Protein AF-A0A9P7F4T4-F1 (afdb_monomer)

Nearest PDB structures (foldseek):
  6lgq-assembly1_C  TM=7.070E-01  e=7.984E+00  Escherichia coli

Foldseek 3Di:
DVQLVCVLVVRHDAADLVRGDDDLVDACPRPNNVSSLVSVLVVVVVC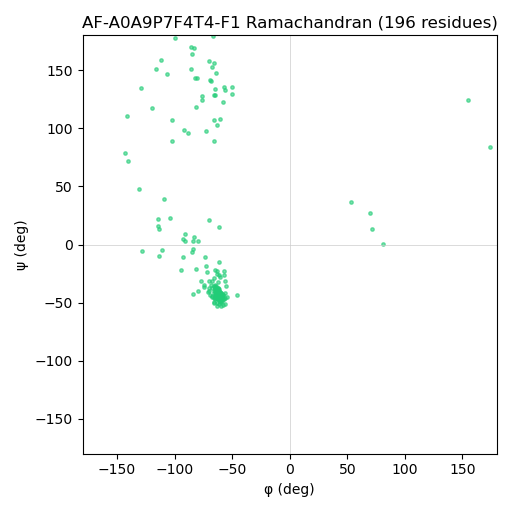CVVVVPDDDDSVVSSVVVNVVSVLVSVVVVLLAWDQDPVRDTDDNVNSVVVVVVVLVVVVVVVVVVLVVQLVVLVVVLVVCVVVVDPCNVVSVVSNVCSVVCVPPPDDPRDDPDDPDPDDDDDPPCDVVCVVVVVVVVVVVVVVVVVVVPD

Secondary structure (DSSP, 8-state):
-HHHHHHHTT-S----SSS----SSS-TTSHHHHHHHHHHHHHHHHHHHHTTPPP--HHHHHHHHHHHHHHHHHHHHHTSPPBPTTS-B--HHHHHHHHHHHHHHHHHHHHHHHHHHHHHHHHHHHHHHHHT-TTHHHHHHHHHHHHHHHHH---TT--S---SSS--------GGGTTHHHHHHHHHHHHHHHTT--

Solvent-accessible surface area (backbone atoms only — not comparable to full-atom values): 11969 Å² total; per-residue (Å²): 108,71,56,59,54,33,30,79,68,76,75,38,68,77,78,45,91,90,69,66,74,81,60,65,90,57,57,72,81,36,73,68,36,40,53,46,50,53,51,50,48,50,52,51,53,52,48,32,64,75,69,66,46,84,88,70,59,70,65,61,52,46,51,52,51,52,51,52,48,53,51,52,36,51,55,52,57,71,67,46,65,50,77,45,98,87,74,48,66,49,49,74,64,56,41,48,52,51,52,50,51,53,51,52,50,51,53,50,51,52,51,52,52,51,53,49,52,51,50,51,35,50,53,54,37,53,52,26,66,75,70,68,46,86,62,41,65,60,37,53,50,52,37,51,50,50,60,61,39,67,76,80,57,74,76,92,81,82,85,91,81,78,91,61,102,63,92,73,88,74,82,77,79,41,83,94,50,68,56,50,68,59,57,49,49,52,53,50,52,53,52,59,56,58,60,71,77,112

Mean predicted aligned error: 14.42 Å

Radius of gyration: 24.42 Å; Cα contacts (8 Å, |Δi|>4): 101; chains: 1; bounding box: 54×56×64 Å

Sequence (198 aa):
RKAILSFTHGTGPGPDPLAMQWDMATTHRSEWNQKVIDLLCTQYTTLQAINQWSRRSPQSIKDDIIMKFSQCRRCWRKAQPLSLSDGTCETMQQVGDRLVDQMNERLRLARVITRRATVITLTLLSDRNATGKDDKAVWAYLQSIVENLGKDGMSSDESEHEDGDLQVFHQKSMPWRADFSHEMQIIDQQRLTGASIF

Organism: NCBI:txid1912936

pLDDT: mean 78.09, std 17.03, range [36.75, 95.31]

Structure (mmCIF, N/CA/C/O backbone):
data_AF-A0A9P7F4T4-F1
#
_entry.id   AF-A0A9P7F4T4-F1
#
loop_
_atom_site.group_PDB
_atom_site.id
_atom_site.type_symbol
_atom_site.label_atom_id
_atom_site.label_alt_id
_atom_site.label_comp_id
_atom_site.label_asym_id
_atom_site.label_entity_id
_atom_site.label_seq_id
_atom_site.pdbx_PDB_ins_code
_atom_site.Cartn_x
_atom_site.Cartn_y
_atom_site.Cartn_z
_atom_site.occupancy
_atom_site.B_iso_or_equiv
_atom_site.auth_seq_id
_atom_site.auth_comp_id
_atom_site.auth_asym_id
_atom_site.auth_atom_id
_atom_site.pdbx_PDB_model_num
ATOM 1 N N . ARG A 1 1 ? 10.130 -3.698 -18.355 1.00 66.94 1 ARG A N 1
ATOM 2 C CA . ARG A 1 1 ? 10.854 -4.982 -18.107 1.00 66.94 1 ARG A CA 1
ATOM 3 C C . ARG A 1 1 ? 12.195 -5.094 -18.841 1.00 66.94 1 ARG A C 1
ATOM 5 O O . ARG A 1 1 ? 13.158 -5.461 -18.190 1.00 66.94 1 ARG A O 1
ATOM 12 N N . LYS A 1 2 ? 12.300 -4.759 -20.141 1.00 73.44 2 LYS A N 1
ATOM 13 C CA . LYS A 1 2 ? 13.581 -4.805 -20.886 1.00 73.44 2 LYS A CA 1
ATOM 14 C C . LYS A 1 2 ? 14.700 -3.989 -20.213 1.00 73.44 2 LYS A C 1
ATOM 16 O O . LYS A 1 2 ? 15.779 -4.526 -20.025 1.00 73.44 2 LYS A O 1
ATOM 21 N N . ALA A 1 3 ? 14.394 -2.764 -19.768 1.00 75.94 3 ALA A N 1
ATOM 22 C CA . ALA A 1 3 ? 15.330 -1.897 -19.041 1.00 75.94 3 ALA A CA 1
ATOM 23 C C . ALA A 1 3 ? 15.817 -2.507 -17.709 1.00 75.94 3 ALA A C 1
ATOM 25 O O . ALA A 1 3 ? 17.019 -2.554 -17.462 1.00 75.94 3 ALA A O 1
ATOM 26 N N . ILE A 1 4 ? 14.890 -3.052 -16.906 1.00 81.56 4 ILE A N 1
ATOM 27 C CA . ILE A 1 4 ? 15.191 -3.756 -15.645 1.00 81.56 4 ILE A CA 1
ATOM 28 C C . ILE A 1 4 ? 16.167 -4.909 -15.898 1.00 81.56 4 ILE A C 1
ATOM 30 O O . ILE A 1 4 ? 17.207 -4.976 -15.256 1.00 81.56 4 ILE A O 1
ATOM 34 N N . LEU A 1 5 ? 15.859 -5.774 -16.873 1.00 78.50 5 LEU A N 1
ATOM 35 C CA . LEU A 1 5 ? 16.688 -6.936 -17.202 1.00 78.50 5 LEU A CA 1
ATOM 36 C C . LEU A 1 5 ? 18.083 -6.525 -17.693 1.00 78.50 5 LEU A C 1
ATOM 38 O O . LEU A 1 5 ? 19.081 -7.071 -17.233 1.00 78.50 5 LEU A O 1
ATOM 42 N N . SER A 1 6 ? 18.177 -5.535 -18.587 1.00 77.00 6 SER A N 1
ATOM 43 C CA . SER A 1 6 ? 19.478 -5.042 -19.056 1.00 77.00 6 SER A CA 1
ATOM 44 C C . SER A 1 6 ? 20.320 -4.457 -17.920 1.00 77.00 6 SER A C 1
ATOM 46 O O . SER A 1 6 ? 21.520 -4.714 -17.854 1.00 77.00 6 SER A O 1
ATOM 48 N N . PHE A 1 7 ? 19.700 -3.723 -16.991 1.00 82.00 7 PHE A N 1
ATOM 49 C CA . PHE A 1 7 ? 20.394 -3.157 -15.836 1.00 82.00 7 PHE A CA 1
ATOM 50 C C . PHE A 1 7 ? 20.903 -4.244 -14.885 1.00 82.00 7 PHE A C 1
ATOM 52 O O . PHE A 1 7 ? 22.070 -4.222 -14.517 1.00 82.00 7 PHE A O 1
ATOM 59 N N . THR A 1 8 ? 20.074 -5.240 -14.550 1.00 76.81 8 THR A N 1
ATOM 60 C CA . THR A 1 8 ? 20.483 -6.353 -13.671 1.00 76.81 8 THR A CA 1
ATOM 61 C C . THR A 1 8 ? 21.611 -7.205 -14.255 1.00 76.81 8 THR A C 1
ATOM 63 O O . THR A 1 8 ? 22.335 -7.856 -13.514 1.00 76.81 8 THR A O 1
ATOM 66 N N . HIS A 1 9 ? 21.780 -7.200 -15.579 1.00 79.75 9 HIS A N 1
ATOM 67 C CA . HIS A 1 9 ? 22.908 -7.846 -16.255 1.00 79.75 9 HIS A CA 1
ATOM 68 C C . HIS A 1 9 ? 24.113 -6.908 -16.454 1.00 79.75 9 HIS A C 1
ATOM 70 O O . HIS A 1 9 ? 25.036 -7.258 -17.182 1.00 79.75 9 HIS A O 1
ATOM 76 N N . GLY A 1 10 ? 24.109 -5.714 -15.851 1.00 74.44 10 GLY A N 1
ATOM 77 C CA . GLY A 1 10 ? 25.205 -4.741 -15.923 1.00 74.44 10 GLY A CA 1
ATOM 78 C C . GLY A 1 10 ? 25.367 -4.054 -17.283 1.00 74.44 10 GLY A C 1
ATOM 79 O O . GLY A 1 10 ? 26.388 -3.424 -17.533 1.00 74.44 10 GLY A O 1
ATOM 80 N N . THR A 1 11 ? 24.382 -4.178 -18.176 1.00 72.44 11 THR A N 1
ATOM 81 C CA . THR A 1 11 ? 24.465 -3.707 -19.574 1.00 72.44 11 THR A CA 1
ATOM 82 C C . THR A 1 11 ? 23.510 -2.558 -19.893 1.00 72.44 11 THR A C 1
ATOM 84 O O . THR A 1 11 ? 23.585 -1.974 -20.971 1.00 72.44 11 THR A O 1
ATOM 87 N N . GLY A 1 12 ? 22.588 -2.241 -18.982 1.00 76.00 12 GLY A N 1
ATOM 88 C CA . GLY A 1 12 ? 21.525 -1.262 -19.190 1.00 76.00 12 GLY A CA 1
ATOM 89 C C . GLY A 1 12 ? 21.670 -0.005 -18.333 1.00 76.00 12 GLY A C 1
ATOM 90 O O . GLY A 1 12 ? 22.322 -0.043 -17.289 1.00 76.00 12 GLY A O 1
ATOM 91 N N . PRO A 1 13 ? 21.027 1.105 -18.739 1.00 82.38 13 PRO A N 1
ATOM 92 C CA . PRO A 1 13 ? 20.943 2.306 -17.918 1.00 82.38 13 PRO A CA 1
ATOM 93 C C . PRO A 1 13 ? 20.120 2.047 -16.647 1.00 82.38 13 PRO A C 1
ATOM 95 O O . PRO A 1 13 ? 19.277 1.147 -16.606 1.00 82.38 13 PRO A O 1
ATOM 98 N N . GLY A 1 14 ? 20.365 2.848 -15.608 1.00 85.25 14 GLY A N 1
ATOM 99 C CA . GLY A 1 14 ? 19.559 2.835 -14.386 1.00 85.25 14 GLY A CA 1
ATOM 100 C C . GLY A 1 14 ? 18.120 3.332 -14.604 1.00 85.25 14 GLY A C 1
ATOM 101 O O . GLY A 1 14 ? 17.752 3.704 -15.721 1.00 85.25 14 GLY A O 1
ATOM 102 N N . PRO A 1 15 ? 17.294 3.352 -13.544 1.00 89.19 15 PRO A N 1
ATOM 103 C CA . PRO A 1 15 ? 15.923 3.849 -13.615 1.00 89.19 15 PRO A CA 1
ATOM 104 C C . PRO A 1 15 ? 15.849 5.297 -14.115 1.00 89.19 15 PRO A C 1
ATOM 106 O O . PRO A 1 15 ? 16.599 6.155 -13.654 1.00 89.19 15 PRO A O 1
ATOM 109 N N . ASP A 1 16 ? 14.913 5.566 -15.027 1.00 87.12 16 ASP A N 1
ATOM 110 C CA . ASP A 1 16 ? 14.632 6.913 -15.529 1.00 87.12 16 ASP A CA 1
ATOM 111 C C . ASP A 1 16 ? 13.836 7.720 -14.479 1.00 87.12 16 ASP A C 1
ATOM 113 O O . ASP A 1 16 ? 12.764 7.266 -14.065 1.00 87.12 16 ASP A O 1
ATOM 117 N N . PRO A 1 17 ? 14.303 8.910 -14.051 1.00 83.69 17 PRO A N 1
ATOM 118 C CA . PRO A 1 17 ? 13.567 9.775 -13.128 1.00 83.69 17 PRO A CA 1
ATOM 119 C C . PRO A 1 17 ? 12.207 10.266 -13.626 1.00 83.69 17 PRO A C 1
ATOM 121 O O . PRO A 1 17 ? 11.352 10.572 -12.796 1.00 83.69 17 PRO A O 1
ATOM 124 N N . LEU A 1 18 ? 12.005 10.364 -14.943 1.00 84.81 18 LEU A N 1
ATOM 125 C CA . LEU A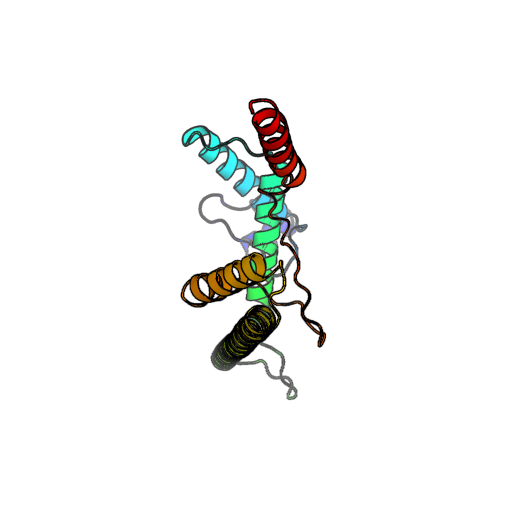 1 18 ? 10.765 10.856 -15.554 1.00 84.81 18 LEU A CA 1
ATOM 126 C C . LEU A 1 18 ? 9.799 9.724 -15.927 1.00 84.81 18 LEU A C 1
ATOM 128 O O . LEU A 1 18 ? 8.597 9.949 -16.043 1.00 84.81 18 LEU A O 1
ATOM 132 N N . ALA A 1 19 ? 10.314 8.505 -16.085 1.00 87.00 19 ALA A N 1
ATOM 133 C CA . ALA A 1 19 ? 9.550 7.313 -16.448 1.00 87.00 19 ALA A CA 1
ATOM 134 C C . ALA A 1 19 ? 9.871 6.139 -15.509 1.00 87.00 19 ALA A C 1
ATOM 136 O O . ALA A 1 19 ? 10.150 5.015 -15.936 1.00 87.00 19 ALA A O 1
ATOM 137 N N . MET A 1 20 ? 9.857 6.418 -14.207 1.00 87.25 20 MET A N 1
ATOM 138 C CA . MET A 1 20 ? 10.291 5.487 -13.173 1.00 87.25 20 MET A CA 1
ATOM 139 C C . MET A 1 20 ? 9.390 4.248 -13.101 1.00 87.25 20 MET A C 1
ATOM 141 O O . MET A 1 20 ? 8.163 4.344 -13.085 1.00 87.25 20 MET A O 1
ATOM 145 N N . GLN A 1 21 ? 10.001 3.063 -13.029 1.00 90.94 21 GLN A N 1
ATOM 146 C CA . GLN A 1 21 ? 9.289 1.786 -12.947 1.00 90.94 21 GLN A CA 1
ATOM 147 C C . GLN A 1 21 ? 9.819 0.951 -11.789 1.00 90.94 21 GLN A C 1
ATOM 149 O O . GLN A 1 21 ? 11.027 0.773 -11.651 1.00 90.94 21 GLN A O 1
ATOM 154 N N . TRP A 1 22 ? 8.915 0.374 -11.003 1.00 93.06 22 TRP A N 1
ATOM 155 C CA . TRP A 1 22 ? 9.253 -0.634 -10.002 1.00 93.06 22 TRP A CA 1
ATOM 156 C C . TRP A 1 22 ? 9.382 -2.017 -10.635 1.00 93.06 22 TRP A C 1
ATOM 158 O O . TRP A 1 22 ? 8.577 -2.396 -11.489 1.00 93.06 22 TRP A O 1
ATOM 168 N N . ASP A 1 23 ? 10.333 -2.814 -10.154 1.00 93.69 23 ASP A N 1
ATOM 169 C CA . ASP A 1 23 ? 10.320 -4.252 -10.392 1.00 93.69 23 ASP A CA 1
ATOM 170 C C . ASP A 1 23 ? 9.503 -4.954 -9.299 1.00 93.69 23 ASP A C 1
ATOM 172 O O . ASP A 1 23 ? 10.003 -5.263 -8.215 1.00 93.69 23 ASP A O 1
ATOM 176 N N . MET A 1 24 ? 8.226 -5.210 -9.590 1.00 93.69 24 MET A N 1
ATOM 177 C CA . MET A 1 24 ? 7.304 -5.864 -8.654 1.00 93.69 24 MET A CA 1
ATOM 178 C C . MET A 1 24 ? 7.582 -7.367 -8.475 1.00 93.69 24 ME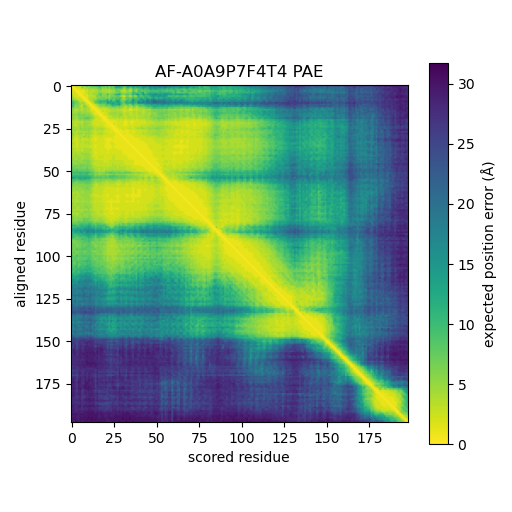T A C 1
ATOM 180 O O . MET A 1 24 ? 7.163 -7.965 -7.476 1.00 93.69 24 MET A O 1
ATOM 184 N N . ALA A 1 25 ? 8.315 -7.992 -9.403 1.00 90.50 25 ALA A N 1
ATOM 185 C CA . ALA A 1 25 ? 8.654 -9.407 -9.298 1.00 90.50 25 ALA A CA 1
ATOM 186 C C . ALA A 1 25 ? 9.664 -9.644 -8.162 1.00 90.50 25 ALA A C 1
ATOM 188 O O . ALA A 1 25 ? 9.540 -10.608 -7.398 1.00 90.50 25 ALA A O 1
ATOM 189 N N . THR A 1 26 ? 10.612 -8.725 -7.972 1.00 91.25 26 THR A N 1
ATOM 190 C CA . THR A 1 26 ? 11.679 -8.830 -6.966 1.00 91.25 26 THR A CA 1
ATOM 191 C C . THR A 1 26 ? 11.386 -8.028 -5.695 1.00 91.25 26 THR A C 1
ATOM 193 O O . THR A 1 26 ? 10.321 -7.439 -5.526 1.00 91.25 26 THR A O 1
ATOM 196 N N . THR A 1 27 ? 12.286 -8.103 -4.711 1.00 92.62 27 THR A N 1
ATOM 197 C CA . THR A 1 27 ? 12.143 -7.385 -3.435 1.00 92.62 27 THR A CA 1
ATOM 198 C C . THR A 1 27 ? 12.696 -5.961 -3.544 1.00 92.62 27 THR A C 1
ATOM 200 O O . THR A 1 27 ? 13.397 -5.637 -4.499 1.00 92.62 27 THR A O 1
ATOM 203 N N . HIS A 1 28 ? 12.458 -5.120 -2.533 1.00 92.06 28 HIS A N 1
ATOM 204 C CA . HIS A 1 28 ? 13.061 -3.781 -2.449 1.00 92.06 28 HIS A CA 1
ATOM 205 C C . HIS A 1 28 ? 14.599 -3.821 -2.381 1.00 92.06 28 HIS A C 1
ATOM 207 O O . HIS A 1 28 ? 15.251 -2.803 -2.566 1.00 92.06 28 HIS A O 1
ATOM 213 N N . ARG A 1 29 ? 15.182 -4.993 -2.088 1.00 92.81 29 ARG A N 1
ATOM 214 C CA . ARG A 1 29 ? 16.630 -5.203 -2.003 1.00 92.81 29 ARG A CA 1
ATOM 215 C C . ARG A 1 29 ? 17.285 -5.489 -3.351 1.00 92.81 29 ARG A C 1
ATOM 217 O O . ARG A 1 29 ? 18.504 -5.586 -3.384 1.00 92.81 29 ARG A O 1
ATOM 224 N N . SER A 1 30 ? 16.517 -5.647 -4.432 1.00 92.81 30 SER A N 1
ATOM 225 C CA . SER A 1 30 ? 17.117 -5.777 -5.761 1.00 92.81 30 SER A CA 1
ATOM 226 C C . SER A 1 30 ? 17.848 -4.492 -6.135 1.00 92.81 30 SER A C 1
ATOM 228 O O . SER A 1 30 ? 17.436 -3.400 -5.743 1.00 92.81 30 SER A O 1
ATOM 230 N N . GLU A 1 31 ? 18.928 -4.616 -6.904 1.00 91.31 31 GLU A N 1
ATOM 231 C CA . GLU A 1 31 ? 19.744 -3.467 -7.307 1.00 91.31 31 GLU A CA 1
ATOM 232 C C . GLU A 1 31 ? 18.908 -2.404 -8.028 1.00 91.31 31 GLU A C 1
ATOM 234 O O . GLU A 1 31 ? 19.024 -1.216 -7.733 1.00 91.31 31 GLU A O 1
ATOM 239 N N . TRP A 1 32 ? 18.001 -2.838 -8.912 1.00 92.75 32 TRP A N 1
ATOM 240 C CA . TRP A 1 32 ? 17.063 -1.949 -9.593 1.00 92.75 32 TRP A CA 1
ATOM 241 C C . TRP A 1 32 ? 16.172 -1.193 -8.602 1.00 92.75 32 TRP A C 1
ATOM 243 O O . TRP A 1 32 ? 16.121 0.035 -8.630 1.00 92.75 32 TRP A O 1
ATOM 253 N N . ASN A 1 33 ? 15.492 -1.905 -7.694 1.00 94.50 33 ASN A N 1
ATOM 254 C CA . ASN A 1 33 ? 14.568 -1.267 -6.757 1.00 94.50 33 ASN A CA 1
ATOM 255 C C . ASN A 1 33 ? 15.296 -0.378 -5.740 1.00 94.50 33 ASN A C 1
ATOM 257 O O . ASN A 1 33 ? 14.751 0.654 -5.364 1.00 94.50 33 ASN A O 1
ATOM 261 N N . GLN A 1 34 ? 16.530 -0.704 -5.341 1.00 94.31 34 GLN A N 1
ATOM 262 C CA . GLN A 1 34 ? 17.353 0.194 -4.519 1.00 94.31 34 GLN A CA 1
ATOM 263 C C . GLN A 1 34 ? 17.632 1.514 -5.243 1.00 94.31 34 GLN A C 1
ATOM 265 O O . GLN A 1 34 ? 17.458 2.574 -4.649 1.00 94.31 34 GLN A O 1
ATOM 270 N N . LYS A 1 35 ? 17.962 1.480 -6.542 1.00 93.19 35 LYS A N 1
ATOM 271 C CA . LYS A 1 35 ? 18.150 2.709 -7.332 1.00 93.19 35 LYS A CA 1
ATOM 272 C C . LYS A 1 35 ? 16.871 3.529 -7.469 1.00 93.19 35 LYS A C 1
ATOM 274 O O . LYS A 1 35 ? 16.932 4.752 -7.400 1.00 93.19 35 LYS A O 1
ATOM 279 N N . VAL A 1 36 ? 15.723 2.869 -7.622 1.00 95.12 36 VAL A N 1
ATOM 280 C CA . VAL A 1 36 ? 14.412 3.535 -7.619 1.00 95.12 36 VAL A CA 1
ATOM 281 C C . VAL A 1 36 ? 14.159 4.230 -6.275 1.00 95.12 36 VAL A C 1
ATOM 283 O O . VAL A 1 36 ? 13.767 5.394 -6.251 1.00 95.12 36 VAL A O 1
ATOM 286 N N . ILE A 1 37 ? 14.428 3.548 -5.158 1.00 95.31 37 ILE A N 1
ATOM 287 C CA . ILE A 1 37 ? 14.276 4.108 -3.807 1.00 95.31 37 ILE A CA 1
ATOM 288 C C . ILE A 1 37 ? 15.182 5.323 -3.613 1.00 95.31 37 ILE A C 1
ATOM 290 O O . ILE A 1 37 ? 14.709 6.363 -3.164 1.00 95.31 37 ILE A O 1
ATOM 294 N N . ASP A 1 38 ? 16.462 5.210 -3.967 1.00 93.75 38 ASP A N 1
ATOM 295 C CA . ASP A 1 38 ? 17.422 6.303 -3.812 1.00 93.75 38 ASP A CA 1
ATOM 296 C C . ASP A 1 38 ? 16.978 7.541 -4.611 1.00 93.75 38 ASP A C 1
ATOM 298 O O . ASP A 1 38 ? 17.005 8.658 -4.095 1.00 93.75 38 ASP A O 1
ATOM 302 N N . LEU A 1 39 ? 16.476 7.341 -5.834 1.00 94.38 39 LEU A N 1
ATOM 303 C CA . LEU A 1 39 ? 15.983 8.417 -6.690 1.00 94.38 39 LEU A CA 1
ATOM 304 C C . LEU A 1 39 ? 14.733 9.102 -6.117 1.00 94.38 39 LEU A C 1
ATOM 306 O O . LEU A 1 39 ? 14.649 10.331 -6.125 1.00 94.38 39 LEU A O 1
ATOM 310 N N . LEU A 1 40 ? 13.794 8.329 -5.564 1.00 94.56 40 LEU A N 1
ATOM 311 C CA . LEU A 1 40 ? 12.620 8.867 -4.869 1.00 94.56 40 LEU A CA 1
ATOM 312 C C . LEU A 1 40 ? 13.006 9.631 -3.599 1.00 94.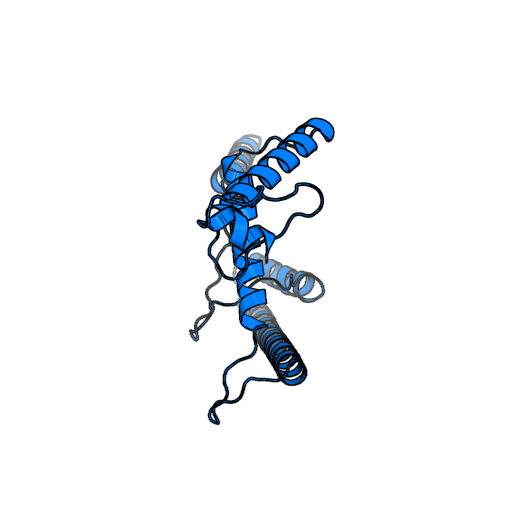56 40 LEU A C 1
ATOM 314 O O . LEU A 1 40 ? 12.453 10.699 -3.342 1.00 94.56 40 LEU A O 1
ATOM 318 N N . CYS A 1 41 ? 13.977 9.135 -2.828 1.00 94.44 41 CYS A N 1
ATOM 319 C CA . CYS A 1 41 ? 14.514 9.848 -1.668 1.00 94.44 41 CYS A CA 1
ATOM 320 C C . CYS A 1 41 ? 15.119 11.199 -2.073 1.00 94.44 41 CYS A C 1
ATOM 322 O O . CYS A 1 41 ? 14.857 12.213 -1.417 1.00 94.44 41 CYS A O 1
ATOM 324 N N . THR A 1 42 ? 15.893 11.239 -3.164 1.00 93.25 42 THR A N 1
ATOM 325 C CA . THR A 1 42 ? 16.451 12.486 -3.703 1.00 93.25 42 THR A CA 1
ATOM 326 C C . THR A 1 42 ? 15.341 13.445 -4.123 1.00 93.25 42 THR A C 1
ATOM 328 O O . THR A 1 42 ? 15.326 14.582 -3.656 1.00 93.25 42 THR A O 1
ATOM 331 N N . GLN A 1 43 ? 14.374 12.988 -4.926 1.00 92.50 43 GLN A N 1
ATOM 332 C CA . GLN A 1 43 ? 13.247 13.816 -5.372 1.00 92.50 43 GLN A CA 1
ATOM 333 C C . GLN A 1 43 ? 12.434 14.365 -4.195 1.00 92.50 43 GLN A C 1
ATOM 335 O O . GLN A 1 43 ? 12.136 15.558 -4.159 1.00 92.50 43 GLN A O 1
ATOM 340 N N . TYR A 1 44 ? 12.127 13.527 -3.201 1.00 92.75 44 TYR A N 1
ATOM 341 C CA . TYR A 1 44 ? 11.415 13.954 -2.000 1.00 92.75 44 TYR A CA 1
ATOM 342 C C . TYR A 1 44 ? 12.195 15.031 -1.242 1.00 92.75 44 TYR A C 1
ATOM 344 O O . TYR A 1 44 ? 11.623 16.045 -0.854 1.00 92.75 44 TYR A O 1
ATOM 352 N N . THR A 1 45 ? 13.504 14.845 -1.057 1.00 91.19 45 THR A N 1
ATOM 353 C CA . THR A 1 45 ? 14.353 15.812 -0.342 1.00 91.19 45 THR A CA 1
ATOM 354 C C . THR A 1 45 ? 14.425 17.148 -1.087 1.00 91.19 45 THR A C 1
ATOM 356 O O . THR A 1 45 ? 14.347 18.210 -0.468 1.00 91.19 45 THR A O 1
ATOM 359 N N . THR A 1 46 ? 14.504 17.116 -2.420 1.00 91.81 46 THR A N 1
ATOM 360 C CA . THR A 1 46 ? 14.437 18.319 -3.259 1.00 91.81 46 THR A CA 1
ATOM 361 C C . THR A 1 46 ? 13.093 19.031 -3.106 1.00 91.81 46 THR A C 1
ATOM 363 O O . THR A 1 46 ? 13.066 20.238 -2.872 1.00 91.81 46 THR A O 1
ATOM 366 N N . LEU A 1 47 ? 11.977 18.299 -3.169 1.00 92.00 47 LEU A N 1
ATOM 367 C CA . LEU A 1 47 ? 10.642 18.869 -2.977 1.00 92.00 47 LEU A CA 1
ATOM 368 C C . LEU A 1 47 ? 10.452 19.432 -1.568 1.00 92.00 47 LEU A C 1
ATOM 370 O O . LEU A 1 47 ? 9.863 20.498 -1.420 1.00 92.00 47 LEU A O 1
ATOM 374 N N . GLN A 1 48 ? 10.981 18.765 -0.546 1.00 91.56 48 GLN A N 1
ATOM 375 C CA . GLN A 1 48 ? 10.958 19.242 0.833 1.00 91.56 48 GLN A CA 1
ATOM 376 C C . GLN A 1 48 ? 11.695 20.576 0.982 1.00 91.56 48 GLN A C 1
ATOM 378 O O . GLN A 1 48 ? 11.188 21.467 1.659 1.00 91.56 48 GLN A O 1
ATOM 383 N N . ALA A 1 49 ? 12.851 20.736 0.330 1.00 90.62 49 ALA A N 1
ATOM 384 C CA . ALA A 1 49 ? 13.598 21.991 0.342 1.00 90.62 49 ALA A CA 1
ATOM 385 C C . ALA A 1 49 ? 12.856 23.116 -0.400 1.00 90.62 49 ALA A C 1
ATOM 387 O O . ALA A 1 49 ? 12.743 24.221 0.124 1.00 90.62 49 ALA A O 1
ATOM 388 N N . ILE A 1 50 ? 12.313 22.827 -1.588 1.00 94.56 50 ILE A N 1
ATOM 389 C CA . ILE A 1 50 ? 11.582 23.808 -2.409 1.00 94.56 50 ILE A CA 1
ATOM 390 C C . ILE A 1 50 ? 10.305 24.280 -1.705 1.00 94.56 50 ILE A C 1
ATOM 392 O O . ILE A 1 50 ? 10.036 25.476 -1.648 1.00 94.56 50 ILE A O 1
ATOM 396 N N . ASN A 1 51 ? 9.528 23.346 -1.155 1.00 94.38 51 ASN A N 1
ATOM 397 C CA . ASN A 1 51 ? 8.229 23.633 -0.543 1.00 94.38 51 ASN A CA 1
ATOM 398 C C . ASN A 1 51 ? 8.316 23.944 0.958 1.00 94.38 51 ASN A C 1
ATOM 400 O O . ASN A 1 51 ? 7.283 24.108 1.601 1.00 94.38 51 ASN A O 1
ATOM 404 N N . GLN A 1 52 ? 9.528 23.989 1.521 1.00 91.75 52 GLN A N 1
ATOM 405 C CA . GLN A 1 52 ? 9.774 24.266 2.940 1.00 91.75 52 GLN A CA 1
ATOM 406 C C . GLN A 1 52 ? 8.984 23.342 3.885 1.00 91.75 52 GLN A C 1
ATOM 408 O O . GLN A 1 52 ? 8.507 23.757 4.941 1.00 91.75 52 GLN A O 1
ATOM 413 N N . TRP A 1 53 ? 8.826 22.068 3.513 1.00 89.00 53 TRP A N 1
ATOM 414 C CA . TRP A 1 53 ? 8.155 21.091 4.370 1.00 89.00 53 TRP A CA 1
ATOM 415 C C . TRP A 1 53 ? 8.984 20.801 5.623 1.00 89.00 53 TRP A C 1
ATOM 417 O O . TRP A 1 53 ? 10.216 20.850 5.598 1.00 89.00 53 TRP A O 1
ATOM 427 N N . SER A 1 54 ? 8.309 20.413 6.708 1.00 88.25 54 SER A N 1
ATOM 428 C CA . SER A 1 54 ? 8.960 19.985 7.949 1.00 88.25 54 SER A CA 1
ATOM 429 C C . SER A 1 54 ? 10.031 18.937 7.666 1.00 88.25 54 SER A C 1
ATOM 431 O O . SER A 1 54 ? 9.779 17.956 6.960 1.00 88.25 54 SER A O 1
ATOM 433 N N . ARG A 1 55 ? 11.236 19.154 8.206 1.00 84.00 55 ARG A N 1
ATOM 434 C CA . ARG A 1 55 ? 12.402 18.312 7.934 1.00 84.00 55 ARG A CA 1
ATOM 435 C C . ARG A 1 55 ? 12.168 16.901 8.472 1.00 84.00 55 ARG A C 1
ATOM 437 O O . ARG A 1 55 ? 11.822 16.722 9.634 1.00 84.00 55 ARG A O 1
ATOM 444 N N . ARG A 1 56 ? 12.387 15.899 7.624 1.00 87.44 56 ARG A N 1
ATOM 445 C CA . ARG A 1 56 ? 12.295 14.474 7.971 1.00 87.44 56 ARG A CA 1
ATOM 446 C C . ARG A 1 56 ? 13.668 13.839 7.813 1.00 87.44 56 ARG A C 1
ATOM 448 O O . ARG A 1 56 ? 14.467 14.298 6.997 1.00 87.44 56 ARG A O 1
ATOM 455 N N . SER A 1 57 ? 13.956 12.800 8.595 1.00 89.25 57 SER A N 1
ATOM 456 C CA . SER A 1 57 ? 15.214 12.073 8.434 1.00 89.25 57 SER A CA 1
ATOM 457 C C . SER A 1 57 ? 15.216 11.317 7.093 1.00 89.25 57 SER A C 1
ATOM 459 O O . SER A 1 57 ? 14.185 10.747 6.718 1.00 89.25 57 SER A O 1
ATOM 461 N N . PRO A 1 58 ? 16.352 11.267 6.370 1.00 87.12 58 PRO A N 1
ATOM 462 C CA . PRO A 1 58 ? 16.457 10.501 5.124 1.00 87.12 58 PRO A CA 1
ATOM 463 C C . PRO A 1 58 ? 16.070 9.029 5.294 1.00 87.12 58 PRO A C 1
ATOM 465 O O . PRO A 1 58 ? 15.430 8.449 4.420 1.00 87.12 58 PRO A O 1
ATOM 468 N N . GLN A 1 59 ? 16.401 8.443 6.449 1.00 90.50 59 GLN A N 1
ATOM 469 C CA . GLN A 1 59 ? 16.035 7.067 6.769 1.00 90.50 59 GLN A CA 1
ATOM 470 C C . GLN A 1 59 ? 14.517 6.894 6.895 1.00 90.50 59 GLN A C 1
ATOM 472 O O . GLN A 1 59 ? 13.970 5.974 6.304 1.00 90.50 59 GLN A O 1
ATOM 477 N N . SER A 1 60 ? 13.820 7.817 7.569 1.00 91.69 60 SER A N 1
ATOM 478 C CA . SER A 1 60 ? 12.358 7.748 7.701 1.00 91.69 60 SER A CA 1
ATOM 479 C C . SER A 1 60 ? 11.650 7.840 6.346 1.00 91.69 60 SER A C 1
ATOM 481 O O . SER A 1 60 ? 10.682 7.125 6.109 1.00 91.69 60 SER A O 1
ATOM 483 N N . ILE A 1 61 ? 12.151 8.677 5.432 1.00 91.81 61 ILE A N 1
ATOM 484 C CA . ILE A 1 61 ? 11.622 8.769 4.062 1.00 91.81 61 ILE A CA 1
ATOM 485 C C . ILE A 1 61 ? 11.842 7.444 3.317 1.00 91.81 61 ILE A C 1
ATOM 487 O O . ILE A 1 61 ? 10.927 6.934 2.669 1.00 91.81 61 ILE A O 1
ATOM 491 N N . LYS A 1 62 ? 13.042 6.864 3.437 1.00 93.94 62 LYS A N 1
ATOM 492 C CA . LYS A 1 62 ? 13.380 5.575 2.824 1.00 93.94 62 LYS A CA 1
ATOM 493 C C . LYS A 1 62 ? 12.471 4.452 3.329 1.00 93.94 62 LYS A C 1
ATOM 495 O O . LYS A 1 62 ? 11.971 3.668 2.521 1.00 93.94 62 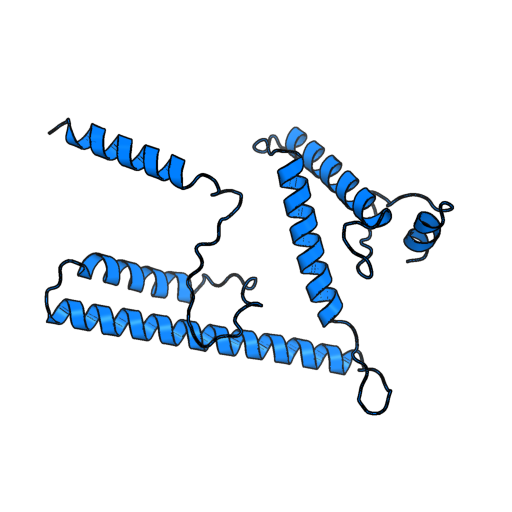LYS A O 1
ATOM 500 N N . ASP A 1 63 ? 12.227 4.399 4.634 1.00 93.19 63 ASP A N 1
ATOM 501 C CA . ASP A 1 63 ? 11.372 3.388 5.259 1.00 93.19 63 ASP A CA 1
ATOM 502 C C . ASP A 1 63 ? 9.919 3.504 4.774 1.00 93.19 63 ASP A C 1
ATOM 504 O O . ASP A 1 63 ? 9.314 2.494 4.407 1.00 93.19 63 ASP A O 1
ATOM 508 N N . ASP A 1 64 ? 9.386 4.725 4.657 1.00 91.56 64 ASP A N 1
ATOM 509 C CA . ASP A 1 64 ? 8.044 4.968 4.112 1.00 91.56 64 ASP A CA 1
ATOM 510 C C . ASP A 1 64 ? 7.923 4.502 2.652 1.00 91.56 64 ASP A C 1
ATOM 512 O O . ASP A 1 64 ? 6.936 3.860 2.275 1.00 91.56 64 ASP A O 1
ATOM 516 N N . ILE A 1 65 ? 8.935 4.782 1.823 1.00 94.12 65 ILE A N 1
ATOM 517 C CA . ILE A 1 65 ? 8.973 4.334 0.424 1.00 94.12 65 ILE A CA 1
ATOM 518 C C . ILE A 1 65 ? 9.007 2.802 0.358 1.00 94.12 65 ILE A C 1
ATOM 520 O O . ILE A 1 65 ? 8.259 2.204 -0.419 1.00 94.12 65 ILE A O 1
ATOM 524 N N . ILE A 1 66 ? 9.827 2.145 1.186 1.00 94.94 66 ILE A N 1
ATOM 525 C CA . ILE A 1 66 ? 9.911 0.676 1.247 1.00 94.94 66 ILE A CA 1
ATOM 526 C C . ILE A 1 66 ? 8.585 0.069 1.710 1.00 94.94 66 ILE A C 1
ATOM 528 O O . ILE A 1 66 ? 8.137 -0.941 1.150 1.00 94.94 66 ILE A O 1
ATOM 532 N N . MET A 1 67 ? 7.942 0.675 2.708 1.00 93.31 67 MET A N 1
ATOM 533 C CA . MET A 1 67 ? 6.630 0.262 3.194 1.00 93.31 67 MET A CA 1
ATOM 534 C C . MET A 1 67 ? 5.596 0.346 2.067 1.00 93.31 67 MET A C 1
ATOM 536 O O . MET A 1 67 ? 4.912 -0.643 1.787 1.00 93.31 67 MET A O 1
ATOM 540 N N . LYS A 1 68 ? 5.536 1.477 1.353 1.00 92.81 68 LYS A N 1
ATOM 541 C CA . LYS A 1 68 ? 4.613 1.662 0.225 1.00 92.81 68 LYS A CA 1
ATOM 542 C C . LYS A 1 68 ? 4.902 0.724 -0.939 1.00 92.81 68 LYS A C 1
ATOM 544 O O . LYS A 1 68 ? 3.970 0.118 -1.464 1.00 92.81 68 LYS A O 1
ATOM 549 N N . PHE A 1 69 ? 6.166 0.506 -1.292 1.00 94.56 69 PHE A N 1
ATOM 550 C CA . PHE A 1 69 ? 6.537 -0.506 -2.280 1.00 94.56 69 PHE A CA 1
ATOM 551 C C . PHE A 1 69 ? 6.040 -1.899 -1.870 1.00 94.56 69 PHE A C 1
ATOM 553 O O . PHE A 1 69 ? 5.441 -2.608 -2.676 1.00 94.56 69 PHE A O 1
ATOM 560 N N . SER A 1 70 ? 6.254 -2.290 -0.612 1.00 93.00 70 SER A N 1
ATOM 561 C CA . SER A 1 70 ? 5.864 -3.612 -0.109 1.00 93.00 70 SER A CA 1
ATOM 562 C C . SER A 1 70 ? 4.350 -3.818 -0.166 1.00 93.00 70 SER A C 1
ATOM 564 O O . SER A 1 70 ? 3.890 -4.894 -0.555 1.00 93.00 70 SER A O 1
ATOM 566 N N . GLN A 1 71 ? 3.586 -2.776 0.159 1.00 89.06 71 GLN A N 1
ATOM 567 C CA . GLN A 1 71 ? 2.131 -2.752 0.046 1.00 89.06 71 GLN A CA 1
ATOM 568 C C . GLN A 1 71 ? 1.676 -2.893 -1.414 1.00 89.06 71 GLN A C 1
ATOM 570 O O . GLN A 1 71 ? 0.933 -3.820 -1.742 1.00 89.06 71 GLN A O 1
ATOM 575 N N . CYS A 1 72 ? 2.192 -2.050 -2.315 1.00 90.50 72 CYS A N 1
ATOM 576 C CA . CYS A 1 72 ? 1.880 -2.110 -3.745 1.00 90.50 72 CYS A CA 1
ATOM 577 C C . CYS A 1 72 ? 2.227 -3.473 -4.352 1.00 90.50 72 CYS A C 1
ATOM 579 O O . CYS A 1 72 ? 1.431 -4.050 -5.090 1.00 90.50 72 CYS A O 1
ATOM 581 N N . ARG A 1 73 ? 3.390 -4.030 -4.001 1.00 93.50 73 ARG A N 1
ATOM 582 C CA . ARG A 1 73 ? 3.827 -5.350 -4.462 1.00 93.50 73 ARG A CA 1
ATOM 583 C C . ARG A 1 73 ? 2.892 -6.458 -3.993 1.00 93.50 73 ARG A C 1
ATOM 585 O O . ARG A 1 73 ? 2.654 -7.409 -4.734 1.00 93.50 73 ARG A O 1
ATOM 592 N N . ARG A 1 74 ? 2.368 -6.365 -2.771 1.00 90.00 74 ARG A N 1
ATOM 593 C CA . ARG A 1 74 ? 1.411 -7.343 -2.247 1.00 90.00 74 ARG A CA 1
ATOM 594 C C . ARG A 1 74 ? 0.106 -7.315 -3.039 1.00 90.00 74 ARG A C 1
ATOM 596 O O . ARG A 1 74 ? -0.342 -8.369 -3.482 1.00 90.00 74 ARG A O 1
ATOM 603 N N . CYS A 1 75 ? -0.437 -6.126 -3.295 1.00 87.62 75 CYS A N 1
ATOM 604 C CA . CYS A 1 75 ? -1.609 -5.959 -4.156 1.00 87.62 75 CYS A CA 1
ATOM 605 C C . CYS A 1 75 ? -1.344 -6.482 -5.574 1.00 87.62 75 CYS A C 1
ATOM 607 O O . CYS A 1 75 ? -2.139 -7.249 -6.110 1.00 87.62 75 CYS A O 1
ATOM 609 N N . TRP A 1 76 ? -0.185 -6.150 -6.150 1.00 92.75 76 TRP A N 1
ATOM 610 C CA . TRP A 1 76 ? 0.221 -6.628 -7.472 1.00 92.75 76 TRP A CA 1
ATOM 611 C C . TRP A 1 76 ? 0.298 -8.159 -7.547 1.00 92.75 76 TRP A C 1
ATOM 613 O O . TRP A 1 76 ? -0.180 -8.744 -8.516 1.00 92.75 76 TRP A O 1
ATOM 623 N N . ARG A 1 77 ? 0.843 -8.816 -6.511 1.00 90.56 77 ARG A N 1
ATOM 624 C CA . ARG A 1 77 ? 0.897 -10.284 -6.407 1.00 90.56 77 ARG A CA 1
ATOM 625 C C . ARG A 1 77 ? -0.489 -10.913 -6.337 1.00 90.56 77 ARG A C 1
ATOM 627 O O . ARG A 1 77 ? -0.722 -11.908 -7.009 1.00 90.56 77 ARG A O 1
ATOM 634 N N . LYS A 1 78 ? -1.409 -10.333 -5.562 1.00 87.44 78 LYS A N 1
ATOM 635 C CA . LYS A 1 78 ? -2.806 -10.802 -5.502 1.00 87.44 78 LYS A CA 1
ATOM 636 C C . LYS A 1 78 ? -3.522 -10.682 -6.843 1.00 87.44 78 LYS A C 1
ATOM 638 O O . LYS A 1 78 ? -4.385 -11.503 -7.142 1.00 87.44 78 LYS A O 1
ATOM 643 N N . ALA A 1 79 ? -3.154 -9.674 -7.627 1.00 90.19 79 ALA A N 1
ATOM 644 C CA . ALA A 1 79 ? -3.663 -9.437 -8.969 1.00 90.19 79 ALA A CA 1
ATOM 645 C C . ALA A 1 79 ? -2.940 -10.252 -10.057 1.00 90.19 79 ALA A C 1
ATOM 647 O O . ALA A 1 79 ? -3.185 -10.024 -11.238 1.00 90.19 79 ALA A O 1
ATOM 648 N N . GLN A 1 80 ? -2.036 -11.174 -9.698 1.00 92.19 80 GLN A N 1
ATOM 649 C CA . GLN A 1 80 ? -1.492 -12.119 -10.671 1.00 92.19 80 GLN A CA 1
ATOM 650 C C . GLN A 1 80 ? -2.470 -13.281 -10.898 1.00 92.19 80 GLN A C 1
ATOM 652 O O . GLN A 1 80 ? -3.097 -13.729 -9.933 1.00 92.19 80 GLN A O 1
ATOM 657 N N . PRO A 1 81 ? -2.574 -13.786 -12.141 1.00 91.88 81 PRO A N 1
ATOM 658 C CA . PRO A 1 81 ? -3.282 -15.024 -12.438 1.00 91.88 81 PRO A CA 1
ATOM 659 C C . PRO A 1 81 ? -2.751 -16.203 -11.625 1.00 91.88 81 PRO A C 1
ATOM 661 O O . PRO A 1 81 ? -1.538 -16.416 -11.558 1.00 91.88 81 PRO A O 1
ATOM 664 N N . LEU A 1 82 ? -3.657 -16.976 -11.031 1.00 90.25 82 LEU A N 1
ATOM 665 C CA . LEU A 1 82 ? -3.316 -18.231 -10.368 1.00 90.25 82 LEU A CA 1
ATOM 666 C C . LEU A 1 82 ? -3.294 -19.394 -11.366 1.00 90.25 82 LEU A C 1
ATOM 668 O O . LEU A 1 82 ? -4.020 -19.391 -12.361 1.00 90.25 82 LEU A O 1
ATOM 672 N N . SER A 1 83 ? -2.470 -20.40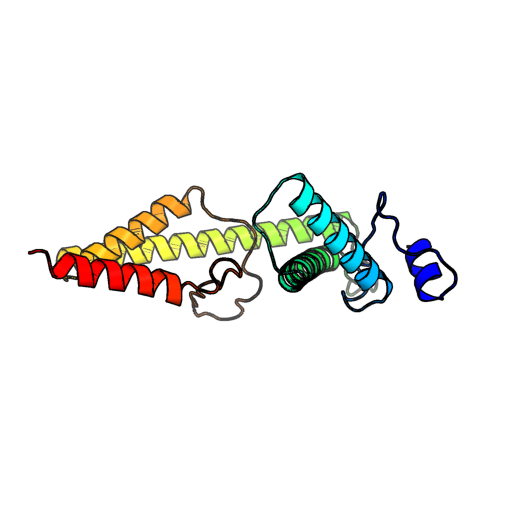2 -11.083 1.00 89.31 83 SER A N 1
ATOM 673 C CA . SER A 1 83 ? -2.551 -21.696 -11.763 1.00 89.31 83 SER A CA 1
ATOM 674 C C . SER A 1 83 ? -3.740 -22.485 -11.219 1.00 89.31 83 SER A C 1
ATOM 676 O O . SER A 1 83 ? -3.878 -22.652 -10.007 1.00 89.31 83 SER A O 1
ATOM 678 N N . LEU A 1 84 ? -4.589 -22.961 -12.120 1.00 85.56 84 LEU A N 1
ATOM 679 C CA . LEU A 1 84 ? -5.747 -23.795 -11.837 1.00 85.56 84 LEU A CA 1
ATOM 680 C C . LEU A 1 84 ? -5.339 -25.275 -11.743 1.00 85.56 84 LEU A C 1
ATOM 682 O O . LEU A 1 84 ? -4.249 -25.675 -12.158 1.00 85.56 84 LEU A O 1
ATOM 686 N N . SER A 1 85 ? -6.215 -26.103 -11.169 1.00 86.06 85 SER A N 1
ATOM 687 C CA . SER A 1 85 ? -5.967 -27.536 -10.939 1.00 86.06 85 SER A CA 1
ATOM 688 C C . SER A 1 85 ? -5.826 -28.359 -12.223 1.00 86.06 85 SER A C 1
ATOM 690 O O . SER A 1 85 ? -5.217 -29.425 -12.202 1.00 86.06 85 SER A O 1
ATOM 692 N N . ASP A 1 86 ? -6.356 -27.859 -13.336 1.00 88.94 86 ASP A N 1
ATOM 693 C CA . ASP A 1 86 ? -6.227 -28.435 -14.677 1.00 88.94 86 ASP A CA 1
ATOM 694 C C . ASP A 1 86 ? -4.927 -28.015 -15.395 1.00 88.94 86 ASP A C 1
ATOM 696 O O . ASP A 1 86 ? -4.705 -28.380 -16.549 1.00 88.94 86 ASP A O 1
ATOM 700 N N . GLY A 1 87 ? -4.058 -27.256 -14.717 1.00 85.62 87 GLY A N 1
ATOM 701 C CA . GLY A 1 87 ? -2.801 -26.749 -15.262 1.00 85.62 87 GLY A CA 1
ATOM 702 C C . GLY A 1 87 ? -2.947 -25.491 -16.122 1.00 85.62 87 GLY A C 1
ATOM 703 O O . GLY A 1 87 ? -1.940 -24.987 -16.622 1.00 85.62 87 GLY A O 1
ATOM 704 N N . THR A 1 88 ? -4.160 -24.959 -16.290 1.00 90.19 88 THR A N 1
ATOM 705 C CA . THR A 1 88 ? -4.386 -23.678 -16.973 1.00 90.19 88 THR A CA 1
ATOM 706 C C . THR A 1 88 ? -4.175 -22.494 -16.019 1.00 90.19 88 THR A C 1
ATOM 708 O O . THR A 1 88 ? -4.008 -22.672 -14.814 1.00 90.19 88 THR A O 1
ATOM 711 N N . CYS A 1 89 ? -4.120 -21.266 -16.540 1.00 90.06 89 CYS A N 1
ATOM 712 C CA . CYS A 1 89 ? -4.024 -20.054 -15.718 1.00 90.06 89 CYS A CA 1
ATOM 713 C C . CYS A 1 89 ? -5.359 -19.308 -15.711 1.00 90.06 89 CYS A C 1
ATOM 715 O O . CYS A 1 89 ? -6.039 -19.263 -16.737 1.00 90.06 89 CYS A O 1
ATOM 717 N N . GLU A 1 90 ? -5.685 -18.658 -14.590 1.00 91.69 90 GLU A N 1
ATOM 718 C CA . GLU A 1 90 ? -6.815 -17.729 -14.515 1.00 91.69 90 GLU A CA 1
ATOM 719 C C . GLU A 1 90 ? -6.760 -16.705 -15.664 1.00 91.69 90 GLU A C 1
ATOM 721 O O . GLU A 1 90 ? -5.725 -16.108 -15.973 1.00 91.69 90 GLU A O 1
ATOM 726 N N . THR A 1 91 ? -7.906 -16.460 -16.285 1.00 92.50 91 THR A N 1
ATOM 727 C CA . THR A 1 91 ? -8.080 -15.327 -17.194 1.00 92.50 91 THR A CA 1
ATOM 728 C C . THR A 1 91 ? -8.084 -14.016 -16.407 1.00 92.50 91 THR A C 1
ATOM 730 O O . THR A 1 91 ? -8.421 -13.979 -15.224 1.00 92.50 91 THR A O 1
ATOM 733 N N . MET A 1 92 ? -7.780 -12.896 -17.067 1.00 91.19 92 MET A N 1
ATOM 734 C CA . MET A 1 92 ? -7.839 -11.580 -16.413 1.00 91.19 92 MET A CA 1
ATOM 735 C C . MET A 1 92 ? -9.245 -11.233 -15.899 1.00 91.19 92 MET A C 1
ATOM 737 O O . MET A 1 92 ? -9.358 -10.513 -14.910 1.00 91.19 92 MET A O 1
ATOM 741 N N . GLN A 1 93 ? -10.298 -11.770 -16.526 1.00 91.38 93 GLN A N 1
ATOM 742 C CA . GLN A 1 93 ? -11.668 -11.633 -16.029 1.00 91.38 93 GLN A CA 1
ATOM 743 C C . GLN A 1 93 ? -11.838 -12.361 -14.691 1.00 91.38 93 GLN A C 1
ATOM 745 O O . GLN A 1 93 ? -12.266 -11.745 -13.724 1.00 91.38 93 GLN A O 1
ATOM 750 N N . GLN A 1 94 ? -11.406 -13.624 -14.604 1.00 91.44 94 GLN A N 1
ATOM 751 C CA . GLN A 1 94 ? -11.454 -14.403 -13.360 1.00 91.44 94 GLN A CA 1
ATOM 752 C C . GLN A 1 94 ? -10.615 -13.769 -12.243 1.00 91.44 94 GLN A C 1
ATOM 754 O O . GLN A 1 94 ? -11.047 -13.740 -11.094 1.00 91.44 94 GLN A O 1
ATOM 759 N N . VAL A 1 95 ? -9.443 -13.207 -12.570 1.00 92.75 95 VAL A N 1
ATOM 760 C CA . VAL A 1 95 ? -8.649 -12.423 -11.609 1.00 92.75 95 VAL A CA 1
ATOM 761 C C . VAL A 1 95 ? -9.445 -11.215 -11.113 1.00 92.75 95 VAL A C 1
ATOM 763 O O . VAL A 1 95 ? -9.464 -10.951 -9.912 1.00 92.75 95 VAL A O 1
ATOM 766 N N . GLY A 1 96 ? -10.099 -10.486 -12.021 1.00 90.00 96 GLY A N 1
ATOM 767 C CA . GLY A 1 96 ? -10.951 -9.348 -11.686 1.00 90.00 96 GLY A CA 1
ATOM 768 C C . GLY A 1 96 ? -12.083 -9.735 -10.737 1.00 90.00 96 GLY A C 1
ATOM 769 O O . GLY A 1 96 ? -12.201 -9.143 -9.664 1.00 90.00 96 GLY A O 1
ATOM 770 N N . ASP A 1 97 ? -12.846 -10.768 -11.089 1.00 92.12 97 ASP A N 1
ATOM 771 C CA . ASP A 1 97 ? -13.964 -11.276 -10.290 1.00 92.12 97 ASP A CA 1
ATOM 772 C C . ASP A 1 97 ? -13.482 -11.709 -8.894 1.00 92.12 97 ASP A C 1
ATOM 774 O O . ASP A 1 97 ? -14.015 -11.262 -7.878 1.00 92.12 97 ASP A O 1
ATOM 778 N N . ARG A 1 98 ? -12.369 -12.454 -8.819 1.00 92.75 98 ARG A N 1
ATOM 779 C CA . ARG A 1 98 ? -11.748 -12.861 -7.549 1.00 92.75 98 ARG A CA 1
ATOM 780 C C . ARG A 1 98 ? -11.355 -11.669 -6.675 1.00 92.75 98 ARG A C 1
ATOM 782 O O . ARG A 1 98 ? -11.532 -11.715 -5.457 1.00 92.75 98 ARG A O 1
ATOM 789 N N . LEU A 1 99 ? -10.780 -10.612 -7.252 1.00 90.81 99 LEU A N 1
ATOM 790 C CA . LEU A 1 99 ? -10.403 -9.412 -6.495 1.00 90.81 99 LEU A CA 1
ATOM 791 C C . LEU A 1 99 ? -11.632 -8.649 -5.985 1.00 90.81 99 LEU A C 1
ATOM 793 O O . LEU A 1 99 ? -11.603 -8.138 -4.862 1.00 90.81 99 LEU A O 1
ATOM 797 N N . VAL A 1 100 ? -12.706 -8.595 -6.776 1.00 89.94 100 VAL A N 1
ATOM 798 C CA . VAL A 1 100 ? -13.988 -8.004 -6.369 1.00 89.94 100 VAL A CA 1
ATOM 799 C C . VAL A 1 100 ? -14.603 -8.799 -5.220 1.00 89.94 100 VAL A C 1
ATOM 801 O O . VAL A 1 100 ? -14.997 -8.203 -4.217 1.00 89.94 100 VAL A O 1
ATOM 804 N N . ASP A 1 101 ? -14.611 -10.126 -5.302 1.00 90.12 101 ASP A N 1
ATOM 805 C CA . ASP A 1 101 ? -15.126 -10.990 -4.238 1.00 90.12 101 ASP A CA 1
ATOM 806 C C . ASP A 1 101 ? -14.323 -10.840 -2.943 1.00 90.12 101 ASP A C 1
ATOM 808 O O . ASP A 1 101 ? -14.902 -10.654 -1.871 1.00 90.12 101 ASP A O 1
ATOM 812 N N . GLN A 1 102 ? -12.989 -10.809 -3.028 1.00 87.75 102 GLN A N 1
ATOM 813 C CA . GLN A 1 102 ? -12.124 -10.537 -1.874 1.00 87.75 102 GLN A CA 1
ATOM 814 C C . GLN A 1 102 ? -12.400 -9.157 -1.260 1.00 87.75 102 GLN A C 1
ATOM 816 O O . GLN A 1 102 ? -12.431 -9.012 -0.034 1.00 87.75 102 GLN A O 1
ATOM 821 N N . MET A 1 103 ? -12.617 -8.133 -2.090 1.00 85.62 103 MET A N 1
ATOM 822 C CA . MET A 1 103 ? -12.980 -6.796 -1.620 1.00 85.62 103 MET A CA 1
ATOM 823 C C . MET A 1 103 ? -14.347 -6.796 -0.926 1.00 85.62 103 MET A C 1
ATOM 825 O O . MET A 1 103 ? -14.479 -6.209 0.150 1.00 85.62 103 MET A O 1
ATOM 829 N N . ASN A 1 104 ? -15.345 -7.453 -1.511 1.00 82.44 104 ASN A N 1
ATOM 830 C CA . ASN A 1 104 ? -16.692 -7.553 -0.957 1.00 82.44 104 ASN A CA 1
ATOM 831 C C . ASN A 1 104 ? -16.703 -8.301 0.373 1.00 82.44 104 ASN A C 1
ATOM 833 O O . ASN A 1 104 ? -17.336 -7.839 1.324 1.00 82.44 104 ASN A O 1
ATOM 837 N N . GLU A 1 105 ? -15.963 -9.403 0.471 1.00 84.81 105 GLU A N 1
ATOM 838 C CA . GLU A 1 105 ? -15.843 -10.173 1.704 1.00 84.81 105 GLU A CA 1
ATOM 839 C C . GLU A 1 105 ? -15.163 -9.356 2.804 1.00 84.81 105 GLU A C 1
ATOM 841 O O . GLU A 1 105 ? -15.663 -9.273 3.926 1.00 84.81 105 GLU A O 1
ATOM 846 N N . ARG A 1 106 ? -14.092 -8.630 2.468 1.00 80.06 106 ARG A N 1
ATOM 847 C CA . ARG A 1 106 ? -13.447 -7.701 3.402 1.00 80.06 106 ARG A CA 1
ATOM 848 C C . ARG A 1 106 ? -14.412 -6.621 3.893 1.00 80.06 106 ARG A C 1
ATOM 850 O O . ARG A 1 106 ? -14.477 -6.350 5.089 1.00 80.06 106 ARG A O 1
ATOM 857 N N . LEU A 1 107 ? -15.190 -6.016 2.993 1.00 77.69 107 LEU A N 1
ATOM 858 C CA . LEU A 1 107 ? -16.209 -5.029 3.364 1.00 77.69 107 LEU A CA 1
ATOM 859 C C . LEU A 1 107 ? -17.313 -5.649 4.230 1.00 77.69 107 LEU A C 1
ATOM 861 O O . LEU A 1 107 ? -17.817 -4.995 5.143 1.00 77.69 107 LEU A O 1
ATOM 865 N N . ARG A 1 108 ? -17.691 -6.905 3.972 1.00 80.06 108 ARG A N 1
ATOM 866 C CA . ARG A 1 108 ? -18.660 -7.648 4.783 1.00 80.06 108 ARG A CA 1
ATOM 867 C C . ARG A 1 108 ? -18.136 -7.855 6.203 1.00 80.06 108 ARG A C 1
ATOM 869 O O . ARG A 1 108 ? -18.847 -7.511 7.147 1.00 80.06 108 ARG A O 1
ATOM 876 N N . LEU A 1 109 ? -16.907 -8.350 6.355 1.00 76.25 109 LEU A N 1
ATOM 877 C CA . LEU A 1 109 ? -16.264 -8.556 7.655 1.00 76.25 109 LEU A CA 1
ATOM 878 C C . LEU A 1 109 ? -16.106 -7.238 8.417 1.00 76.25 109 LEU A C 1
ATOM 880 O O . LEU A 1 109 ? -16.514 -7.158 9.575 1.00 76.25 109 LEU A O 1
ATOM 884 N N . ALA A 1 110 ? -15.642 -6.179 7.749 1.00 74.56 110 ALA A N 1
ATOM 885 C CA . ALA A 1 110 ? -15.528 -4.852 8.347 1.00 74.56 110 ALA A CA 1
ATOM 886 C C . ALA A 1 110 ? -16.877 -4.363 8.907 1.00 74.56 110 ALA A C 1
ATOM 888 O O . ALA A 1 110 ? -16.953 -3.942 10.058 1.00 74.56 110 ALA A O 1
ATOM 889 N N . ARG A 1 111 ? -17.974 -4.509 8.148 1.00 74.88 111 ARG A N 1
ATOM 890 C CA . ARG A 1 111 ? -19.327 -4.161 8.625 1.00 74.88 111 ARG A CA 1
ATOM 891 C C . ARG A 1 111 ? -19.755 -4.991 9.836 1.00 74.88 111 ARG A C 1
ATOM 893 O O . ARG A 1 111 ? -20.404 -4.454 10.732 1.00 74.88 111 ARG A O 1
ATOM 900 N N . VAL A 1 112 ? -19.444 -6.290 9.865 1.00 74.19 112 VAL A N 1
ATOM 901 C CA . VAL A 1 112 ? -19.760 -7.163 11.011 1.00 74.19 112 VAL A CA 1
ATOM 902 C C . VAL A 1 112 ? -19.008 -6.701 12.256 1.00 74.19 112 VAL A C 1
ATOM 904 O O . VAL A 1 112 ? -19.624 -6.573 13.314 1.00 74.19 112 VAL A O 1
ATOM 907 N N . ILE A 1 113 ? -17.716 -6.397 12.126 1.00 74.19 113 ILE A N 1
ATOM 908 C CA . ILE A 1 113 ? -16.882 -5.897 13.224 1.00 74.19 113 ILE A CA 1
ATOM 909 C C . ILE A 1 113 ? -17.439 -4.573 13.754 1.00 74.19 113 ILE A C 1
ATOM 911 O O . ILE A 1 113 ? -17.649 -4.446 14.959 1.00 74.19 113 ILE A O 1
ATOM 915 N N . THR A 1 114 ? -17.778 -3.626 12.873 1.00 71.00 114 THR A N 1
ATOM 916 C CA . THR A 1 114 ? -18.388 -2.350 13.279 1.00 71.00 114 THR A CA 1
ATOM 917 C C . THR A 1 114 ? -19.690 -2.572 14.037 1.00 71.00 114 THR A C 1
ATOM 919 O O . THR A 1 114 ? -19.857 -2.040 15.129 1.00 71.00 114 THR A O 1
ATOM 922 N N . ARG A 1 115 ? -20.595 -3.408 13.509 1.00 73.44 115 ARG A N 1
ATOM 923 C CA . ARG A 1 115 ? -21.866 -3.716 14.182 1.00 73.44 115 ARG A CA 1
ATOM 924 C C . ARG A 1 115 ? -21.640 -4.304 15.572 1.00 73.44 115 ARG A C 1
ATOM 926 O O . ARG A 1 115 ? -22.320 -3.899 16.509 1.00 73.44 115 ARG A O 1
ATOM 933 N N . ARG A 1 116 ? -20.683 -5.226 15.721 1.00 74.44 116 ARG A N 1
ATOM 934 C CA . ARG A 1 116 ? -20.326 -5.805 17.026 1.00 74.44 116 ARG A CA 1
ATOM 935 C C . ARG A 1 116 ? -19.797 -4.741 17.982 1.00 74.44 116 ARG A C 1
ATOM 937 O O . ARG A 1 116 ? -20.281 -4.672 19.106 1.00 74.44 116 ARG A O 1
ATOM 944 N N . ALA A 1 117 ? -18.875 -3.889 17.533 1.00 76.19 117 ALA A N 1
ATOM 945 C CA . ALA A 1 117 ? -18.338 -2.801 18.345 1.00 76.19 117 ALA A CA 1
ATOM 946 C C . ALA A 1 117 ? -19.450 -1.858 18.829 1.00 76.19 117 ALA A C 1
ATOM 948 O O . ALA A 1 117 ? -19.534 -1.594 20.023 1.00 76.19 117 ALA A O 1
ATOM 949 N N . THR A 1 118 ? -20.355 -1.440 17.935 1.00 75.81 118 THR A N 1
ATOM 950 C CA . THR A 1 118 ? -21.505 -0.591 18.279 1.00 75.81 118 THR A CA 1
ATOM 951 C C . THR A 1 118 ? -22.418 -1.250 19.309 1.00 75.81 118 THR A C 1
ATOM 953 O O . THR A 1 118 ? -22.775 -0.616 20.302 1.00 75.81 118 THR A O 1
ATOM 956 N N . VAL A 1 119 ? -22.775 -2.526 19.110 1.00 77.06 119 VAL A N 1
ATOM 957 C CA . VAL A 1 119 ? -23.622 -3.269 20.056 1.00 77.06 119 VAL A CA 1
ATOM 958 C C . VAL A 1 119 ? -22.948 -3.365 21.423 1.00 77.06 119 VAL A C 1
ATOM 960 O O . VAL A 1 119 ? -23.598 -3.079 22.420 1.00 77.06 119 VAL A O 1
ATOM 963 N N . ILE A 1 12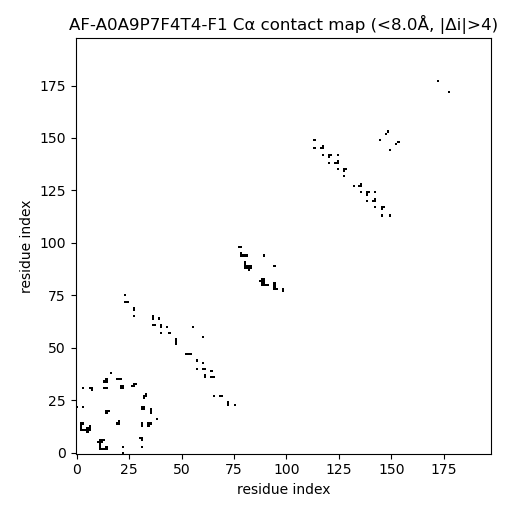0 ? -21.656 -3.702 21.478 1.00 77.75 120 ILE A N 1
ATOM 964 C CA . ILE A 1 120 ? -20.897 -3.815 22.732 1.00 77.75 120 ILE A CA 1
ATOM 965 C C . ILE A 1 120 ? -20.828 -2.469 23.459 1.00 77.75 120 ILE A C 1
ATOM 967 O O . ILE A 1 120 ? -21.079 -2.412 24.661 1.00 77.75 120 ILE A O 1
ATOM 971 N N . THR A 1 121 ? -20.514 -1.373 22.760 1.00 82.19 121 THR A N 1
ATOM 972 C CA . THR A 1 121 ? -20.450 -0.050 23.398 1.00 82.19 121 THR A CA 1
ATOM 973 C C . THR A 1 121 ? -21.812 0.396 23.924 1.00 82.19 121 THR A C 1
ATOM 975 O O . THR A 1 121 ? -21.881 0.935 25.025 1.00 82.19 121 THR A O 1
ATOM 978 N N . LEU A 1 122 ? -22.893 0.116 23.186 1.00 83.31 122 LEU A N 1
ATOM 979 C CA . LEU A 1 122 ? -24.258 0.439 23.604 1.00 83.31 122 LEU A CA 1
ATOM 980 C C . LEU A 1 122 ? -24.681 -0.365 24.836 1.00 83.31 122 LEU A C 1
ATOM 982 O O . LEU A 1 122 ? -25.143 0.217 25.814 1.00 83.31 122 LEU A O 1
ATOM 986 N N . THR A 1 123 ? -24.503 -1.689 24.819 1.00 81.56 123 THR A N 1
ATOM 987 C CA . THR A 1 123 ? -24.915 -2.555 25.935 1.00 81.56 123 THR A CA 1
ATOM 988 C C . THR A 1 123 ? -24.144 -2.234 27.208 1.00 81.56 123 THR A C 1
ATOM 990 O O . THR A 1 123 ? -24.738 -2.119 28.279 1.00 81.56 123 THR A O 1
ATOM 993 N N . LEU A 1 124 ? -22.833 -2.017 27.093 1.00 84.69 124 LEU A N 1
ATOM 994 C CA . LEU A 1 124 ? -21.981 -1.661 28.221 1.00 84.69 124 LEU A CA 1
ATOM 995 C C . LEU A 1 124 ? -22.250 -0.248 28.749 1.00 84.69 124 LEU A C 1
ATOM 997 O O . LEU A 1 124 ? -22.101 -0.020 29.950 1.00 84.69 124 LEU A O 1
ATOM 1001 N N . LEU A 1 125 ? -22.656 0.704 27.902 1.00 85.12 125 LEU A N 1
ATOM 1002 C CA . LEU A 1 125 ? -23.096 2.012 28.383 1.00 85.12 125 LEU A CA 1
ATOM 1003 C C . LEU A 1 125 ? -24.452 1.916 29.100 1.00 85.12 125 LEU A C 1
ATOM 1005 O O . LEU A 1 125 ? -24.627 2.529 30.152 1.00 85.12 125 LEU A O 1
ATOM 1009 N N . SER A 1 126 ? -25.396 1.130 28.575 1.00 86.25 126 SER A N 1
ATOM 1010 C CA . SER A 1 126 ? -26.689 0.876 29.222 1.00 86.25 126 SER A CA 1
ATOM 1011 C C . SER A 1 126 ? -26.535 0.222 30.599 1.00 86.25 126 SER A C 1
ATOM 1013 O O . SER A 1 126 ? -27.159 0.692 31.549 1.00 86.25 126 SER A O 1
ATOM 1015 N N . ASP A 1 127 ? -25.668 -0.789 30.741 1.00 88.44 127 ASP A N 1
ATOM 1016 C CA . ASP A 1 127 ? -25.363 -1.417 32.040 1.00 88.44 127 ASP A CA 1
ATOM 1017 C C . ASP A 1 127 ? -24.799 -0.404 33.042 1.00 88.44 127 ASP A C 1
ATOM 1019 O O . ASP A 1 127 ? -25.253 -0.312 34.182 1.00 88.44 127 ASP A O 1
ATOM 1023 N N . ARG A 1 128 ? -23.841 0.423 32.609 1.00 84.62 128 ARG A N 1
ATOM 1024 C CA . ARG A 1 128 ? -23.242 1.463 33.460 1.00 84.62 128 ARG A CA 1
ATOM 1025 C C . ARG A 1 128 ? -24.229 2.537 33.874 1.00 84.62 128 ARG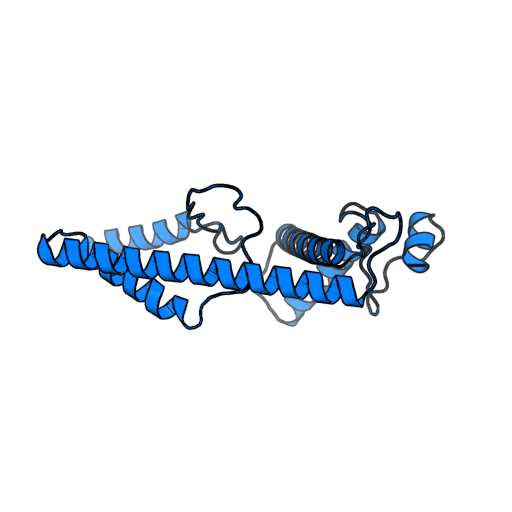 A C 1
ATOM 1027 O O . ARG A 1 128 ? -24.184 2.994 35.011 1.00 84.62 128 ARG A O 1
ATOM 1034 N N . ASN A 1 129 ? -25.129 2.921 32.972 1.00 84.50 129 ASN A N 1
ATOM 1035 C CA . ASN A 1 129 ? -26.216 3.842 33.284 1.00 84.50 129 ASN A CA 1
ATOM 1036 C C . ASN A 1 129 ? -27.160 3.269 34.346 1.00 84.50 129 ASN A C 1
ATOM 1038 O O . ASN A 1 129 ? -27.596 4.018 35.214 1.00 84.50 129 ASN A O 1
ATOM 1042 N N . ALA A 1 130 ? -27.450 1.967 34.291 1.00 87.56 130 ALA A N 1
ATOM 1043 C CA . ALA A 1 130 ? -28.313 1.298 35.261 1.00 87.56 130 ALA A CA 1
ATOM 1044 C C . ALA A 1 130 ? -27.625 1.073 36.619 1.00 87.56 130 ALA A C 1
ATOM 1046 O O . ALA A 1 130 ? -28.271 1.159 37.659 1.00 87.56 130 ALA A O 1
ATOM 1047 N N . THR A 1 131 ? -26.320 0.798 36.614 1.00 86.44 131 THR A N 1
ATOM 1048 C CA . THR A 1 131 ? -25.539 0.473 37.821 1.00 86.44 131 THR A CA 1
ATOM 1049 C C . THR A 1 131 ? -24.871 1.682 38.478 1.00 86.44 131 THR A C 1
ATOM 1051 O O . THR A 1 131 ? -24.372 1.557 39.592 1.00 86.44 131 THR A O 1
ATOM 1054 N N . GLY A 1 132 ? -24.859 2.847 37.821 1.00 83.69 132 GLY A N 1
ATOM 1055 C CA . GLY A 1 132 ? -24.273 4.077 38.363 1.00 83.69 132 GLY A CA 1
ATOM 1056 C C . GLY A 1 132 ? -22.745 4.051 38.469 1.00 83.69 132 GLY A C 1
ATOM 1057 O O . GLY A 1 132 ? -22.192 4.725 39.329 1.00 83.69 132 GLY A O 1
ATOM 1058 N N . LYS A 1 133 ? -22.058 3.263 37.631 1.00 84.06 133 LYS A N 1
ATOM 1059 C CA . LYS A 1 133 ? -20.591 3.127 37.662 1.00 84.06 133 LYS A CA 1
ATOM 1060 C C . LYS A 1 133 ? -19.882 4.412 37.209 1.00 84.06 133 LYS A C 1
ATOM 1062 O O . LYS A 1 133 ? -20.278 5.034 36.219 1.00 84.06 133 LYS A O 1
ATOM 1067 N N . ASP A 1 134 ? -18.775 4.741 37.875 1.00 83.56 134 ASP A N 1
ATOM 1068 C CA . ASP A 1 134 ? -17.988 5.965 37.643 1.00 83.56 134 ASP A CA 1
ATOM 1069 C C . ASP A 1 134 ? -17.365 6.057 36.241 1.00 83.56 134 ASP A C 1
ATOM 1071 O O . ASP A 1 134 ? -17.137 7.148 35.717 1.00 83.56 134 ASP A O 1
ATOM 1075 N N . ASP A 1 135 ? -17.130 4.925 35.574 1.00 86.56 135 ASP A N 1
ATOM 1076 C CA . ASP A 1 135 ? -16.531 4.894 34.239 1.00 86.56 135 ASP A CA 1
ATOM 1077 C C . ASP A 1 135 ? -17.529 5.204 33.107 1.00 86.56 135 ASP A C 1
ATOM 1079 O O . ASP A 1 135 ? -17.144 5.231 31.938 1.00 86.56 135 ASP A O 1
ATOM 1083 N N . LYS A 1 136 ? -18.795 5.525 33.412 1.00 85.31 136 LYS A N 1
ATOM 1084 C CA . LYS A 1 136 ? -19.832 5.911 32.432 1.00 85.31 136 LYS A CA 1
ATOM 1085 C C . LYS A 1 136 ? -19.351 6.932 31.394 1.00 85.31 136 LYS A C 1
ATOM 1087 O O . LYS A 1 136 ? -19.650 6.781 30.209 1.00 85.31 136 LYS A O 1
ATOM 1092 N N . ALA A 1 137 ? -18.611 7.957 31.820 1.00 82.25 137 ALA A N 1
ATOM 1093 C CA . ALA A 1 137 ? -18.121 9.007 30.925 1.00 82.25 137 ALA A CA 1
ATOM 1094 C C . ALA A 1 137 ? -17.172 8.458 29.844 1.00 82.25 137 ALA A C 1
ATOM 1096 O O . ALA A 1 137 ? -17.250 8.866 28.685 1.00 82.25 137 ALA A O 1
ATOM 1097 N N . VAL A 1 138 ? -16.335 7.477 30.199 1.00 84.56 138 VAL A N 1
ATOM 1098 C CA . VAL A 1 138 ? -15.420 6.805 29.266 1.00 84.56 138 VAL A CA 1
ATOM 1099 C C . VAL A 1 138 ? -16.208 6.045 28.202 1.00 84.56 138 VAL A C 1
ATOM 1101 O O . VAL A 1 138 ? -15.885 6.114 27.020 1.00 84.56 138 VAL A O 1
ATOM 1104 N N . TRP A 1 139 ? -17.288 5.370 28.590 1.00 86.12 139 TRP A N 1
ATOM 1105 C CA . TRP A 1 139 ? -18.091 4.576 27.657 1.00 86.12 139 TRP A CA 1
ATOM 1106 C C . TRP A 1 139 ? -19.001 5.415 26.773 1.00 86.12 139 TRP A C 1
ATOM 1108 O O . TRP A 1 139 ? -19.186 5.070 25.609 1.00 86.12 139 TRP A O 1
ATOM 1118 N N . ALA A 1 140 ? -19.486 6.552 27.272 1.00 84.38 140 ALA A N 1
ATOM 1119 C CA . ALA A 1 140 ? -20.176 7.538 26.447 1.00 84.38 140 ALA A CA 1
ATOM 1120 C C . ALA A 1 140 ? -19.232 8.133 25.388 1.00 84.38 140 ALA A C 1
ATOM 1122 O O . ALA A 1 140 ? -19.618 8.312 24.233 1.00 84.38 140 ALA A O 1
ATOM 1123 N N . TYR A 1 141 ? -17.973 8.383 25.759 1.00 83.44 141 TYR A N 1
ATOM 1124 C CA . TYR A 1 141 ? -16.948 8.829 24.820 1.00 83.44 141 TYR A CA 1
ATOM 1125 C C . TYR A 1 141 ? -16.588 7.747 23.790 1.00 83.44 141 TYR A C 1
ATOM 1127 O O . TYR A 1 141 ? -16.532 8.031 22.598 1.00 83.44 141 TYR A O 1
ATOM 1135 N N . LEU A 1 142 ? -16.417 6.489 24.207 1.00 83.06 142 LEU A N 1
ATOM 1136 C CA . LEU A 1 142 ? -16.168 5.381 23.278 1.00 83.06 142 LEU A CA 1
ATOM 1137 C C . LEU A 1 142 ? -17.334 5.167 22.305 1.00 83.06 142 LEU A C 1
ATOM 1139 O O . LEU A 1 142 ? -17.101 4.962 21.116 1.00 83.06 142 LEU A O 1
ATOM 1143 N N . GLN A 1 143 ? -18.579 5.263 22.776 1.00 82.81 143 GLN A N 1
ATOM 1144 C CA . GLN A 1 143 ? -19.744 5.201 21.897 1.00 82.81 143 GLN A CA 1
ATOM 1145 C C . GLN A 1 143 ? -19.744 6.355 20.887 1.00 82.81 143 GLN A C 1
ATOM 1147 O O . GLN A 1 143 ? -19.974 6.113 19.704 1.00 82.81 143 GLN A O 1
ATOM 1152 N N . SER A 1 144 ? -19.436 7.585 21.312 1.00 82.00 144 SER A N 1
ATOM 1153 C CA . SER A 1 144 ? -19.395 8.727 20.390 1.00 82.00 144 SER A CA 1
ATOM 1154 C C . SER A 1 144 ? -18.283 8.587 19.347 1.00 82.00 144 SER A C 1
ATOM 1156 O O . SER A 1 144 ? -18.481 8.948 18.188 1.00 82.00 144 SER A O 1
ATOM 1158 N N . ILE A 1 145 ? -17.139 7.995 19.709 1.00 80.69 145 ILE A N 1
ATOM 1159 C CA . ILE A 1 145 ? -16.090 7.626 18.752 1.00 80.69 145 ILE A CA 1
ATOM 1160 C C . ILE A 1 145 ? -16.632 6.619 17.733 1.00 80.69 145 ILE A C 1
ATOM 1162 O O . ILE A 1 145 ? -16.457 6.822 16.534 1.00 80.69 145 ILE A O 1
ATOM 1166 N N . VAL A 1 146 ? -17.293 5.550 18.185 1.00 78.56 146 VAL A N 1
ATOM 1167 C CA . VAL A 1 146 ? -17.842 4.514 17.295 1.00 78.56 146 VAL A CA 1
ATOM 1168 C C . VAL A 1 146 ? -18.920 5.084 16.365 1.00 78.56 146 VAL A C 1
ATOM 1170 O O . VAL A 1 146 ? -18.942 4.742 15.185 1.00 78.56 146 VAL A O 1
ATOM 1173 N N . GLU A 1 147 ? -19.780 5.979 16.849 1.00 75.81 147 GLU A N 1
ATOM 1174 C CA . GLU A 1 147 ? -20.825 6.626 16.045 1.00 75.81 147 GLU A CA 1
ATOM 1175 C C . GLU A 1 147 ? -20.257 7.603 15.009 1.00 75.81 147 GLU A C 1
ATOM 1177 O O . GLU A 1 147 ? -20.687 7.594 13.852 1.00 75.81 147 GLU A O 1
ATOM 1182 N N . ASN A 1 148 ? -19.276 8.419 15.405 1.00 72.38 148 ASN A N 1
ATOM 1183 C CA . ASN A 1 148 ? -18.707 9.456 14.545 1.00 72.38 148 ASN A CA 1
ATOM 1184 C C . ASN A 1 148 ? -17.694 8.890 13.540 1.00 72.38 148 ASN A C 1
ATOM 1186 O O . ASN A 1 148 ? -17.704 9.276 12.374 1.00 72.38 148 ASN A O 1
ATOM 1190 N N . LEU A 1 149 ? -16.846 7.941 13.951 1.00 66.12 149 LEU A N 1
ATOM 1191 C CA . LEU A 1 149 ? -15.896 7.284 13.045 1.00 66.12 149 LEU A CA 1
ATOM 1192 C C . LEU A 1 149 ? -16.541 6.151 12.236 1.00 66.12 149 LEU A C 1
ATOM 1194 O O . LEU A 1 149 ? -16.029 5.793 11.179 1.00 66.12 149 LEU A O 1
ATOM 1198 N N . GLY A 1 150 ? -17.671 5.595 12.684 1.00 58.22 150 GLY A N 1
ATOM 1199 C CA . GLY A 1 150 ? -18.383 4.533 11.970 1.00 58.22 150 GLY A CA 1
ATOM 1200 C C . GLY A 1 150 ? -19.098 4.994 10.695 1.00 58.22 150 GLY A C 1
ATOM 1201 O O . GLY A 1 150 ? -19.330 4.165 9.815 1.00 58.22 150 GLY A O 1
ATOM 1202 N N . LYS A 1 151 ? -19.437 6.289 10.575 1.00 50.62 151 LYS A N 1
ATOM 1203 C CA . LYS A 1 151 ? -20.106 6.848 9.384 1.00 50.62 151 LYS A CA 1
ATOM 1204 C C . LYS A 1 151 ? -19.136 7.211 8.255 1.00 50.62 151 LYS A C 1
ATOM 1206 O O . LYS A 1 151 ? -19.415 6.847 7.119 1.00 50.62 151 LYS A O 1
ATOM 1211 N N . ASP A 1 152 ? -17.989 7.820 8.575 1.00 42.84 152 ASP A N 1
ATOM 1212 C CA . ASP A 1 152 ? -17.056 8.371 7.569 1.00 42.84 152 ASP A CA 1
ATOM 1213 C C . ASP A 1 152 ? -15.587 7.911 7.730 1.00 42.84 152 ASP A C 1
ATOM 1215 O O . ASP A 1 152 ? -14.731 8.227 6.906 1.00 42.84 152 ASP A O 1
ATOM 1219 N N . GLY A 1 153 ? -15.252 7.171 8.793 1.00 44.38 153 GLY A N 1
ATOM 1220 C CA . GLY A 1 153 ? -13.879 7.019 9.295 1.00 44.38 153 GLY A CA 1
ATOM 1221 C C . GLY A 1 153 ? -13.170 5.699 8.991 1.00 44.38 153 GLY A C 1
ATOM 1222 O O . GLY A 1 153 ? -12.235 5.347 9.709 1.00 44.38 153 GLY A O 1
ATOM 1223 N N . MET A 1 154 ? -13.566 4.949 7.960 1.00 47.00 154 MET A N 1
ATOM 1224 C CA . MET A 1 154 ? -12.870 3.703 7.605 1.00 47.00 154 MET A CA 1
ATOM 1225 C C . MET A 1 154 ? -11.958 3.902 6.394 1.00 47.00 154 MET A C 1
ATOM 1227 O O . MET A 1 154 ? -12.342 3.690 5.244 1.00 47.00 154 MET A O 1
ATOM 1231 N N . SER A 1 155 ? -10.708 4.290 6.675 1.00 41.75 155 SER A N 1
ATOM 1232 C CA . SER A 1 155 ? -9.609 4.164 5.716 1.00 41.75 155 SER A CA 1
ATOM 1233 C C . SER A 1 155 ? -9.468 2.696 5.322 1.00 41.75 155 SER A C 1
ATOM 1235 O O . SER A 1 155 ? -9.287 1.820 6.166 1.00 41.75 155 SER A O 1
ATOM 1237 N N . SER A 1 156 ? -9.568 2.429 4.025 1.00 45.28 156 SER A N 1
ATOM 1238 C CA . SER A 1 156 ? -9.646 1.096 3.425 1.00 45.28 156 SER A CA 1
ATOM 1239 C C . SER A 1 156 ? -8.345 0.278 3.505 1.00 45.28 156 SER A C 1
ATOM 1241 O O . SER A 1 156 ? -8.192 -0.652 2.717 1.00 45.28 156 SER A O 1
ATOM 1243 N N . ASP A 1 157 ? -7.414 0.581 4.412 1.00 41.66 157 ASP A N 1
ATOM 1244 C CA . ASP A 1 157 ? -6.015 0.160 4.263 1.00 41.66 157 ASP A CA 1
ATOM 1245 C C . ASP A 1 157 ? -5.495 -0.903 5.247 1.00 41.66 157 ASP A C 1
ATOM 1247 O O . ASP A 1 157 ? -4.373 -1.369 5.070 1.00 41.66 157 ASP A O 1
ATOM 1251 N N . GLU A 1 158 ? -6.263 -1.355 6.250 1.00 42.31 158 GLU A N 1
ATOM 1252 C CA . GLU A 1 158 ? -5.741 -2.319 7.240 1.00 42.31 158 GLU A CA 1
ATOM 1253 C C . GLU A 1 158 ? -6.732 -3.399 7.683 1.00 42.31 158 GLU A C 1
ATOM 1255 O O . GLU A 1 158 ? -7.705 -3.131 8.380 1.00 42.31 158 GLU A O 1
ATOM 1260 N N . SER A 1 159 ? -6.452 -4.640 7.275 1.00 45.97 159 SER A N 1
ATOM 1261 C CA . SER A 1 159 ? -6.596 -5.880 8.068 1.00 45.97 159 SER A CA 1
ATOM 1262 C C . SER A 1 159 ? -6.298 -7.068 7.150 1.00 45.97 159 SER A C 1
ATOM 1264 O O . SER A 1 159 ? -7.175 -7.660 6.532 1.00 45.97 159 SER A O 1
ATOM 1266 N N . GLU A 1 160 ? -5.013 -7.382 6.995 1.00 43.03 160 GLU A N 1
ATOM 1267 C CA . GLU A 1 160 ? -4.561 -8.613 6.324 1.00 43.03 160 GLU A CA 1
ATOM 1268 C C . GLU A 1 160 ? -3.868 -9.570 7.306 1.00 43.03 160 GLU A C 1
ATOM 1270 O O . GLU A 1 160 ? -3.181 -10.492 6.890 1.00 43.03 160 GLU A O 1
ATOM 1275 N N . HIS A 1 161 ? -3.999 -9.325 8.610 1.00 43.69 161 HIS A N 1
ATOM 1276 C CA . HIS A 1 161 ? -3.457 -10.179 9.665 1.00 43.69 161 HIS A CA 1
ATOM 1277 C C . HIS A 1 161 ? -4.458 -10.267 10.814 1.00 43.69 161 HIS A C 1
ATOM 1279 O O . HIS A 1 161 ? -4.219 -9.677 11.855 1.00 43.69 161 HIS A O 1
ATOM 1285 N N . GLU A 1 162 ? -5.565 -10.982 10.623 1.00 42.62 162 GLU A N 1
ATOM 1286 C CA . GLU A 1 162 ? -6.349 -11.524 11.740 1.00 42.62 162 GLU A CA 1
ATOM 1287 C C . GLU A 1 162 ? -6.873 -12.904 11.329 1.00 42.62 162 GLU A C 1
ATOM 1289 O O . GLU A 1 162 ? -8.003 -13.065 10.876 1.00 42.62 162 GLU A O 1
ATOM 1294 N N . ASP A 1 163 ? -5.986 -13.895 11.418 1.00 41.28 163 ASP A N 1
ATOM 1295 C CA . ASP A 1 163 ? -6.381 -15.288 11.609 1.00 41.28 163 ASP A CA 1
ATOM 1296 C C . ASP A 1 163 ? -6.395 -15.503 13.130 1.00 41.28 163 ASP A C 1
ATOM 1298 O O . ASP A 1 163 ? -5.340 -15.580 13.764 1.00 41.28 163 ASP A O 1
ATOM 1302 N N . GLY A 1 164 ? -7.578 -15.439 13.742 1.00 37.28 164 GLY A N 1
ATOM 1303 C CA . GLY A 1 164 ? -7.751 -15.622 15.183 1.00 37.28 164 GLY A CA 1
ATOM 1304 C C . GLY A 1 164 ? -8.998 -14.935 15.740 1.00 37.28 164 GLY A C 1
ATOM 1305 O O . GLY A 1 164 ? -9.156 -13.726 15.621 1.00 37.28 164 GLY A O 1
ATOM 1306 N N . ASP A 1 165 ? -9.855 -15.709 16.408 1.00 40.19 165 ASP A N 1
ATOM 1307 C CA . ASP A 1 165 ? -11.134 -15.327 17.038 1.00 40.19 165 ASP A CA 1
ATOM 1308 C C . ASP A 1 165 ? -11.048 -14.281 18.178 1.00 40.19 165 ASP A C 1
ATOM 1310 O O . ASP A 1 165 ? -11.997 -14.103 18.947 1.00 40.19 165 ASP A O 1
ATOM 1314 N N . LEU A 1 166 ? -9.932 -13.565 18.321 1.00 37.50 166 LEU A N 1
ATOM 1315 C CA . LEU A 1 166 ? -9.739 -12.559 19.360 1.00 37.50 166 LEU A CA 1
ATOM 1316 C C . LEU A 1 166 ? -9.472 -11.194 18.737 1.00 37.50 166 LEU A C 1
ATOM 1318 O O . LEU A 1 166 ? -8.468 -10.970 18.072 1.00 37.50 166 LEU A O 1
ATOM 1322 N N . GLN A 1 167 ? -10.384 -10.268 19.022 1.00 42.16 167 GLN A N 1
ATOM 1323 C CA . GLN A 1 167 ? -10.264 -8.855 18.698 1.00 42.16 167 GLN A CA 1
ATOM 1324 C C . GLN A 1 167 ? -9.070 -8.263 19.460 1.00 42.16 167 GLN A C 1
ATOM 1326 O O . GLN A 1 167 ? -9.164 -8.009 20.662 1.00 42.16 167 GLN A O 1
ATOM 1331 N N . VAL A 1 168 ? -7.945 -8.042 18.775 1.00 36.75 168 VAL A N 1
ATOM 1332 C CA . VAL A 1 168 ? -6.779 -7.368 19.357 1.00 36.75 168 VAL A CA 1
ATOM 1333 C C . VAL A 1 168 ? -6.746 -5.929 18.859 1.00 36.75 168 VAL A C 1
ATOM 1335 O O . VAL A 1 168 ? -6.425 -5.640 17.711 1.00 36.75 168 VAL A O 1
ATOM 1338 N N . PHE A 1 169 ? -7.066 -4.984 19.741 1.00 40.81 169 PHE A N 1
ATOM 1339 C CA . PHE A 1 169 ? -6.870 -3.568 19.449 1.00 40.81 169 PHE A CA 1
ATOM 1340 C C . PHE A 1 169 ? -5.375 -3.247 19.489 1.00 40.81 169 PHE A C 1
ATOM 1342 O O . PHE A 1 169 ? -4.803 -3.011 20.552 1.00 40.81 169 PHE A O 1
ATOM 1349 N N . HIS A 1 170 ? -4.729 -3.219 18.328 1.00 37.12 170 HIS A N 1
ATOM 1350 C CA . HIS A 1 170 ? -3.384 -2.674 18.218 1.00 37.12 170 HIS A CA 1
ATOM 1351 C C . HIS A 1 170 ? -3.453 -1.150 18.111 1.00 37.12 170 HIS A C 1
ATOM 1353 O O . HIS A 1 170 ? -3.997 -0.597 17.154 1.00 37.12 170 HIS A O 1
ATOM 1359 N N . GLN A 1 171 ? -2.856 -0.446 19.076 1.00 40.09 171 GLN A N 1
ATOM 1360 C CA . GLN A 1 171 ? -2.535 0.961 18.885 1.00 40.09 171 GLN A CA 1
ATOM 1361 C C . GLN A 1 171 ? -1.478 1.034 17.782 1.00 40.09 171 GLN A C 1
ATOM 1363 O O . GLN A 1 171 ? -0.328 0.639 17.969 1.00 40.09 171 GLN A O 1
ATOM 1368 N N . LYS A 1 172 ? -1.884 1.500 16.602 1.00 37.69 172 LYS A N 1
ATOM 1369 C CA . LYS A 1 172 ? -0.970 1.722 15.489 1.00 37.69 172 LYS A CA 1
ATOM 1370 C C . LYS A 1 172 ? 0.070 2.751 15.928 1.00 37.69 172 LYS A C 1
ATOM 1372 O O . LYS A 1 172 ? -0.253 3.932 16.080 1.00 37.69 172 LYS A O 1
ATOM 1377 N N . SER A 1 173 ? 1.307 2.304 16.144 1.00 43.44 173 SER A N 1
ATOM 1378 C CA . SER A 1 173 ? 2.455 3.200 16.244 1.00 43.44 173 SER A CA 1
ATOM 1379 C C . SER A 1 173 ? 2.632 3.840 14.873 1.00 43.44 173 SER A C 1
ATOM 1381 O O . SER A 1 173 ? 3.245 3.286 13.964 1.00 43.44 173 SER A O 1
ATOM 1383 N N . MET A 1 174 ? 1.960 4.971 14.676 1.00 47.75 174 MET A N 1
ATOM 1384 C CA . MET A 1 174 ? 2.182 5.804 13.510 1.00 47.75 174 MET A CA 1
ATOM 1385 C C . MET A 1 174 ? 3.607 6.347 13.642 1.00 47.75 174 MET A C 1
ATOM 1387 O O . MET A 1 174 ? 3.911 6.912 14.690 1.00 47.75 174 MET A O 1
ATOM 1391 N N . PRO A 1 175 ? 4.480 6.237 12.629 1.00 51.41 175 PRO A N 1
ATOM 1392 C CA . PRO A 1 175 ? 5.854 6.739 12.728 1.00 51.41 175 PRO A CA 1
ATOM 1393 C C . PRO A 1 175 ? 5.926 8.238 13.066 1.00 51.41 175 PRO A C 1
ATOM 1395 O O . PRO A 1 175 ? 6.873 8.691 13.697 1.00 51.41 175 PRO A O 1
ATOM 1398 N N . TRP A 1 176 ? 4.890 9.008 12.712 1.00 50.56 176 TRP A N 1
ATOM 1399 C CA . TRP A 1 176 ? 4.733 10.419 13.091 1.00 50.56 176 TRP A CA 1
ATOM 1400 C C . TRP A 1 176 ? 4.117 10.649 14.488 1.00 50.56 176 TRP A C 1
ATOM 1402 O O . TRP A 1 176 ? 3.984 11.788 14.913 1.00 50.56 176 TRP A O 1
ATOM 1412 N N . ARG A 1 177 ? 3.710 9.584 15.189 1.00 50.31 177 ARG A N 1
ATOM 1413 C CA . ARG A 1 177 ? 3.288 9.549 16.605 1.00 50.31 177 ARG A CA 1
ATOM 1414 C C . ARG A 1 177 ? 4.257 8.730 17.468 1.00 50.31 177 ARG A C 1
ATOM 1416 O O . ARG A 1 177 ? 3.887 8.320 18.565 1.00 50.31 177 ARG A O 1
ATOM 1423 N N . ALA A 1 178 ? 5.466 8.453 16.972 1.00 53.22 178 ALA A N 1
ATOM 1424 C CA . ALA A 1 178 ? 6.432 7.597 17.657 1.00 53.22 178 ALA A CA 1
ATOM 1425 C C . ALA A 1 178 ? 6.780 8.096 19.070 1.00 53.22 178 ALA A C 1
ATOM 1427 O O . ALA A 1 178 ? 7.150 7.286 19.912 1.00 53.22 178 ALA A O 1
ATOM 1428 N N . ASP A 1 179 ? 6.591 9.390 19.343 1.00 59.94 179 ASP A N 1
ATOM 1429 C CA . ASP A 1 179 ? 6.848 9.981 20.653 1.00 59.94 179 ASP A CA 1
ATOM 1430 C C . ASP A 1 179 ? 5.573 10.387 21.411 1.00 59.94 179 ASP A C 1
ATOM 1432 O O . ASP A 1 179 ? 5.499 11.419 22.070 1.00 59.94 179 ASP A O 1
ATOM 1436 N N . PHE A 1 180 ? 4.521 9.567 21.315 1.00 62.16 180 PHE A N 1
ATOM 1437 C CA . PHE A 1 180 ? 3.288 9.790 22.079 1.00 62.16 180 PHE A CA 1
ATOM 1438 C C . PHE A 1 180 ? 3.546 9.861 23.592 1.00 62.16 180 PHE A C 1
ATOM 1440 O O . PHE A 1 180 ? 2.863 10.597 24.297 1.00 62.16 180 PHE A O 1
ATOM 1447 N N . SER A 1 181 ? 4.548 9.128 24.084 1.00 65.75 181 SER A N 1
ATOM 1448 C CA . SER A 1 181 ? 4.973 9.187 25.481 1.00 65.75 181 SER A CA 1
ATOM 1449 C C . SER A 1 181 ? 5.466 10.581 25.866 1.00 65.75 181 SER A C 1
ATOM 1451 O O . SER A 1 181 ? 5.036 11.083 26.898 1.00 65.75 181 SER A O 1
ATOM 1453 N N . HIS A 1 182 ? 6.296 11.229 25.039 1.00 70.81 182 HIS A N 1
ATOM 1454 C CA . HIS A 1 182 ? 6.742 12.603 25.275 1.00 70.81 182 HIS A CA 1
ATOM 1455 C C . HIS A 1 182 ? 5.582 13.602 25.243 1.00 70.81 182 HIS A C 1
ATOM 1457 O O . HIS A 1 182 ? 5.453 14.416 26.155 1.00 70.81 182 HIS A O 1
ATOM 1463 N N . GLU A 1 183 ? 4.691 13.494 24.255 1.00 70.38 183 GLU A N 1
ATOM 1464 C CA . GLU A 1 183 ? 3.525 14.381 24.140 1.00 70.38 183 GLU A CA 1
ATOM 1465 C C . GLU A 1 183 ? 2.564 14.233 25.335 1.00 70.38 183 GLU A C 1
ATOM 1467 O O . GLU A 1 183 ? 2.080 15.222 25.885 1.00 70.38 183 GLU A O 1
ATOM 1472 N N . MET A 1 184 ? 2.334 13.002 25.807 1.00 72.50 184 MET A N 1
ATOM 1473 C CA . MET A 1 184 ? 1.566 12.743 27.031 1.00 72.50 184 MET A CA 1
ATOM 1474 C C . MET A 1 184 ? 2.263 13.303 28.273 1.00 72.50 184 MET A C 1
ATOM 1476 O O . MET A 1 184 ? 1.601 13.861 29.145 1.00 72.50 184 MET A O 1
ATOM 1480 N N . GLN A 1 185 ? 3.593 13.223 28.333 1.00 74.88 185 GLN A N 1
ATOM 1481 C CA . GLN A 1 185 ? 4.382 13.765 29.437 1.00 74.88 185 GLN A CA 1
ATOM 1482 C C . GLN A 1 185 ? 4.287 15.296 29.513 1.00 74.88 185 GLN A C 1
ATOM 1484 O O . GLN A 1 185 ? 4.219 15.846 30.611 1.00 74.88 185 GLN A O 1
ATOM 1489 N N . ILE A 1 186 ? 4.222 15.985 28.367 1.00 76.25 186 ILE A N 1
ATOM 1490 C CA . ILE A 1 186 ? 3.972 17.433 28.298 1.00 76.25 186 ILE A CA 1
ATOM 1491 C C . ILE A 1 186 ? 2.582 17.762 28.855 1.00 76.25 186 ILE A C 1
ATOM 1493 O O . ILE A 1 186 ? 2.444 18.670 29.676 1.00 76.25 186 ILE A O 1
ATOM 1497 N N . ILE A 1 187 ? 1.553 17.011 28.452 1.00 72.31 187 ILE A N 1
ATOM 1498 C CA . ILE A 1 187 ? 0.176 17.208 28.931 1.00 72.31 187 ILE A CA 1
ATOM 1499 C C . ILE A 1 187 ? 0.082 16.963 30.445 1.00 72.31 187 ILE A C 1
ATOM 1501 O O . ILE A 1 187 ? -0.550 17.744 31.158 1.00 72.31 187 ILE A O 1
ATOM 1505 N N . ASP A 1 188 ? 0.736 15.920 30.957 1.00 76.81 188 ASP A N 1
ATOM 1506 C CA . ASP A 1 188 ? 0.760 15.615 32.389 1.00 76.81 188 ASP A CA 1
ATOM 1507 C C . ASP A 1 188 ? 1.506 16.694 33.187 1.00 76.81 188 ASP A C 1
ATOM 1509 O O . ASP A 1 188 ? 1.025 17.132 34.233 1.00 76.81 188 ASP A O 1
ATOM 1513 N N . GLN A 1 189 ? 2.624 17.212 32.669 1.00 74.88 189 GLN A N 1
ATOM 1514 C CA . GLN A 1 189 ? 3.336 18.340 33.281 1.00 74.88 189 GLN A CA 1
ATOM 1515 C C . GLN A 1 189 ? 2.489 19.619 33.311 1.00 74.88 189 GLN A C 1
ATOM 1517 O O . GLN A 1 189 ? 2.493 20.328 34.320 1.00 74.88 189 GLN A O 1
ATOM 1522 N N . GLN A 1 190 ? 1.724 19.899 32.252 1.00 71.56 190 GLN A N 1
ATOM 1523 C CA . GLN A 1 190 ? 0.795 21.036 32.197 1.00 71.56 190 GLN A CA 1
ATOM 1524 C C . GLN A 1 190 ? -0.368 20.891 33.191 1.00 71.56 190 GLN A C 1
ATOM 1526 O O . GLN A 1 190 ? -0.795 21.872 33.799 1.00 71.56 190 GLN A O 1
ATOM 1531 N N . ARG A 1 191 ? -0.863 19.668 33.415 1.00 70.00 191 ARG A N 1
ATOM 1532 C CA . ARG A 1 191 ? -1.906 19.389 34.419 1.00 70.00 191 ARG A CA 1
ATOM 1533 C C . ARG A 1 191 ? -1.388 19.524 35.849 1.00 70.00 191 ARG A C 1
ATOM 1535 O O . ARG A 1 191 ? -2.082 20.085 36.691 1.00 70.00 191 ARG A O 1
ATOM 1542 N N . LEU A 1 192 ? -0.167 19.061 36.113 1.00 65.69 192 LEU A N 1
ATOM 1543 C CA . LEU A 1 192 ? 0.475 19.180 37.426 1.00 65.69 192 LEU A CA 1
ATOM 1544 C C . LEU A 1 192 ? 0.827 20.633 37.774 1.00 65.69 192 LEU A C 1
ATOM 1546 O O . LEU A 1 192 ? 0.700 21.032 38.927 1.00 65.69 192 LEU A O 1
ATOM 1550 N N . THR A 1 193 ? 1.214 21.445 36.787 1.00 59.06 193 THR A N 1
ATOM 1551 C CA . THR A 1 193 ? 1.448 22.886 36.993 1.00 59.06 193 THR A CA 1
ATOM 1552 C C . THR A 1 193 ? 0.147 23.673 37.138 1.00 59.06 193 THR A C 1
ATOM 1554 O O . THR A 1 193 ? 0.080 24.558 37.985 1.00 59.06 193 THR A O 1
ATOM 1557 N N . GLY A 1 194 ? -0.913 23.319 36.401 1.00 54.00 194 GLY A N 1
ATOM 1558 C CA . GLY A 1 194 ? -2.243 23.920 36.566 1.00 54.00 194 GLY A CA 1
ATOM 1559 C C . GLY A 1 194 ? -2.911 23.612 37.914 1.00 54.00 194 GLY A C 1
ATOM 1560 O O . GLY A 1 194 ? -3.649 24.446 38.430 1.00 54.00 194 GLY A O 1
ATOM 1561 N N . ALA A 1 195 ? -2.608 22.461 38.524 1.00 52.88 195 ALA A N 1
ATOM 1562 C CA . ALA A 1 195 ? -3.078 22.101 39.866 1.00 52.88 195 ALA A CA 1
ATOM 1563 C C . ALA A 1 195 ? -2.370 22.869 41.001 1.00 52.88 195 ALA A C 1
ATOM 1565 O O . ALA A 1 195 ? -2.817 22.806 42.139 1.00 52.88 195 ALA A O 1
ATOM 1566 N N . SER A 1 196 ? -1.288 23.600 40.708 1.00 49.44 196 SER A N 1
ATOM 1567 C CA . SER A 1 196 ? -0.587 24.453 41.680 1.00 49.44 196 SER A CA 1
ATOM 1568 C C . SER A 1 196 ? -1.080 25.910 41.678 1.00 49.44 196 SER A C 1
ATOM 1570 O O . SER A 1 196 ? -0.493 26.745 42.367 1.00 49.44 196 SER A O 1
ATOM 1572 N N . ILE A 1 197 ? -2.118 26.232 40.895 1.00 51.44 197 ILE A N 1
ATOM 1573 C CA . ILE A 1 197 ? -2.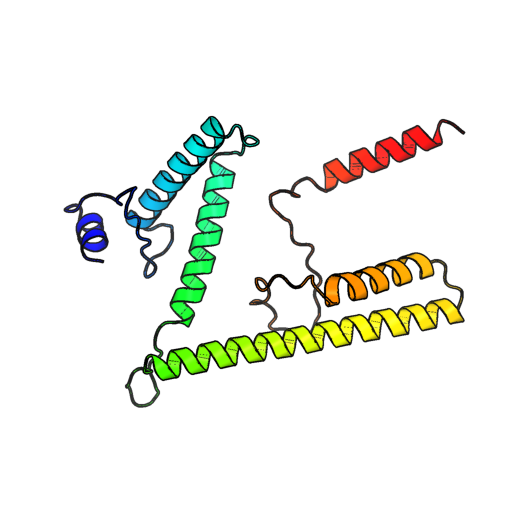702 27.584 40.777 1.00 51.44 197 ILE A CA 1
ATOM 1574 C C . ILE A 1 197 ? -4.150 27.625 41.314 1.00 51.44 197 ILE A C 1
ATOM 1576 O O . ILE A 1 197 ? -4.913 28.524 40.971 1.00 51.44 197 ILE A O 1
ATOM 1580 N N . PHE A 1 198 ? -4.528 26.680 42.181 1.00 42.59 198 PHE A N 1
ATOM 1581 C CA . PHE A 1 198 ? -5.706 26.781 43.051 1.00 42.59 198 PHE A CA 1
ATOM 1582 C C . PHE A 1 198 ? -5.403 26.221 44.438 1.00 42.59 198 PHE A C 1
ATOM 1584 O O . PHE A 1 198 ? -4.862 25.096 44.507 1.00 42.59 198 PHE A O 1
#